Protein AF-0000000070930545 (afdb_homodimer)

Sequence (282 aa):
SDVQEVLSAAYLLSLVRQVARGMEFLASKRIVHRDLAARNILLLSKQQVKIADLGLSRDAYEEGLYRKTTGGRLPVRWMAVESLSHFTYTPMSDVWSFGVLMWEVMTLGAVPYPGVNNHEVLQYLLEGNRLNRPSDCAQDVSDVQEVLSAAYLLSLVRQVARGMEFLASKRIVHRDLAARNILLLSKQQVKIADLGLSRDAYEEGLYRKTTGGRLPVRWMAVESLSHFTYTPMSDVWSFGVLMWEVMTLGAVPYPGVNNHEVLQYLLEGNRLNRPSDCAQDV

Structure (mmCIF, N/CA/C/O backbone):
data_AF-0000000070930545-model_v1
#
loop_
_entity.id
_entity.type
_entity.pdbx_description
1 polymer 'Tyrosine kinase receptor, putative'
#
loop_
_atom_site.group_PDB
_atom_site.id
_atom_site.type_symbol
_atom_site.label_atom_id
_atom_site.label_alt_id
_atom_site.label_comp_id
_atom_site.label_asym_id
_atom_site.label_entity_id
_atom_site.label_seq_id
_atom_site.pdbx_PDB_ins_code
_atom_site.Cartn_x
_atom_site.Cartn_y
_atom_site.Cartn_z
_atom_site.occupancy
_atom_site.B_iso_or_equiv
_atom_site.auth_seq_id
_atom_site.auth_comp_id
_atom_site.auth_asym_id
_atom_site.auth_atom_id
_atom_site.pdbx_PDB_model_num
ATOM 1 N N . SER A 1 1 ? -30.469 -13.172 -4.227 1 27.48 1 SER A N 1
ATOM 2 C CA . SER A 1 1 ? -29.172 -13.719 -4.637 1 27.48 1 SER A CA 1
ATOM 3 C C . SER A 1 1 ? -28.031 -12.781 -4.246 1 27.48 1 SER A C 1
ATOM 5 O O . SER A 1 1 ? -27.938 -11.664 -4.758 1 27.48 1 SER A O 1
ATOM 7 N N . ASP A 1 2 ? -27.5 -12.594 -3.07 1 32.31 2 ASP A N 1
ATOM 8 C CA . ASP A 1 2 ? -26.547 -11.742 -2.367 1 32.31 2 ASP A CA 1
ATOM 9 C C . ASP A 1 2 ? -25.172 -11.797 -3.021 1 32.31 2 ASP A C 1
ATOM 11 O O . ASP A 1 2 ? -24.406 -12.742 -2.785 1 32.31 2 ASP A O 1
ATOM 15 N N . VAL A 1 3 ? -24.953 -11.672 -4.375 1 35.97 3 VAL A N 1
ATOM 16 C CA . VAL A 1 3 ? -23.766 -11.766 -5.203 1 35.97 3 VAL A CA 1
ATOM 17 C C . VAL A 1 3 ? -22.656 -10.883 -4.625 1 35.97 3 VAL A C 1
ATOM 19 O O . VAL A 1 3 ? -22.719 -9.656 -4.73 1 35.97 3 VAL A O 1
ATOM 22 N N . GLN A 1 4 ? -22.344 -10.984 -3.404 1 42.22 4 GLN A N 1
ATOM 23 C CA . GLN A 1 4 ? -21.125 -10.336 -2.961 1 42.22 4 GLN A CA 1
ATOM 24 C C . GLN A 1 4 ? -20.062 -10.367 -4.055 1 42.22 4 GLN A C 1
ATOM 26 O O . GLN A 1 4 ? -19.516 -11.43 -4.375 1 42.22 4 GLN A O 1
ATOM 31 N N . GLU A 1 5 ? -20.25 -9.633 -5.109 1 46.25 5 GLU A N 1
ATOM 32 C CA . GLU A 1 5 ? -19.297 -9.523 -6.211 1 46.25 5 GLU A CA 1
ATOM 33 C C . GLU A 1 5 ? -17.859 -9.453 -5.695 1 46.25 5 GLU A C 1
ATOM 35 O O . GLU A 1 5 ? -17.547 -8.617 -4.84 1 46.25 5 GLU A O 1
ATOM 40 N N . VAL A 1 6 ? -17.25 -10.617 -5.535 1 56.09 6 VAL A N 1
ATOM 41 C CA . VAL A 1 6 ? -15.812 -10.68 -5.246 1 56.09 6 VAL A CA 1
ATOM 42 C C . VAL A 1 6 ? -15.07 -9.648 -6.086 1 56.09 6 VAL A C 1
ATOM 44 O O . VAL A 1 6 ? -15.156 -9.656 -7.316 1 56.09 6 VAL A O 1
ATOM 47 N N . LEU A 1 7 ? -14.789 -8.5 -5.438 1 73.19 7 LEU A N 1
ATOM 48 C CA . LEU A 1 7 ? -14.008 -7.488 -6.133 1 73.19 7 LEU A CA 1
ATOM 49 C C . LEU A 1 7 ? -12.742 -8.094 -6.738 1 73.19 7 LEU A C 1
ATOM 51 O O . LEU A 1 7 ? -12.016 -8.82 -6.059 1 73.19 7 LEU A O 1
ATOM 55 N N . SER A 1 8 ? -12.68 -7.965 -8.055 1 87.38 8 SER A N 1
ATOM 56 C CA . SER A 1 8 ? -11.5 -8.492 -8.719 1 87.38 8 SER A CA 1
ATOM 57 C C . SER A 1 8 ? -10.242 -7.75 -8.281 1 87.38 8 SER A C 1
ATOM 59 O O . SER A 1 8 ? -10.312 -6.605 -7.824 1 87.38 8 SER A O 1
ATOM 61 N N . ALA A 1 9 ? -9.164 -8.469 -8.234 1 88.81 9 ALA A N 1
ATOM 62 C CA . ALA A 1 9 ? -7.867 -7.852 -7.969 1 88.81 9 ALA A CA 1
ATOM 63 C C . ALA A 1 9 ? -7.633 -6.648 -8.875 1 88.81 9 ALA A C 1
ATOM 65 O O . ALA A 1 9 ? -7.129 -5.617 -8.43 1 88.81 9 ALA A O 1
ATOM 66 N N . ALA A 1 10 ? -8.086 -6.773 -10.102 1 91.88 10 ALA A N 1
ATOM 67 C CA . ALA A 1 10 ? -7.93 -5.676 -11.055 1 91.88 10 ALA A CA 1
ATOM 68 C C . ALA A 1 10 ? -8.711 -4.445 -10.602 1 91.88 10 ALA A C 1
ATOM 70 O O . ALA A 1 10 ? -8.234 -3.318 -10.719 1 91.88 10 ALA A O 1
ATOM 71 N N . TYR A 1 11 ? -9.797 -4.707 -10.094 1 91.81 11 TYR A N 1
ATOM 72 C CA . TYR A 1 11 ? -10.641 -3.625 -9.602 1 91.81 11 TYR A CA 1
ATOM 73 C C . TYR A 1 11 ? -10 -2.93 -8.414 1 91.81 11 TYR A C 1
ATOM 75 O O . TYR A 1 11 ? -9.883 -1.703 -8.391 1 91.81 11 TYR A O 1
ATOM 83 N N . LEU A 1 12 ? -9.547 -3.66 -7.457 1 91.06 12 LEU A N 1
ATOM 84 C CA . LEU A 1 12 ? -8.922 -3.102 -6.262 1 91.06 12 LEU A CA 1
ATOM 85 C C . LEU A 1 12 ? -7.684 -2.291 -6.629 1 91.06 12 LEU A C 1
ATOM 87 O O . LEU A 1 12 ? -7.473 -1.196 -6.102 1 91.06 12 LEU A O 1
ATOM 91 N N . LEU A 1 13 ? -6.938 -2.793 -7.543 1 93.56 13 LEU A N 1
ATOM 92 C CA . LEU A 1 13 ? -5.719 -2.121 -7.984 1 93.56 13 LEU A CA 1
ATOM 93 C C . LEU A 1 13 ? -6.047 -0.819 -8.711 1 93.56 13 LEU A C 1
ATOM 95 O O . LEU A 1 13 ? -5.312 0.163 -8.594 1 93.56 13 LEU A O 1
ATOM 99 N N . SER A 1 14 ? -7.121 -0.833 -9.398 1 94.75 14 SER A N 1
ATOM 100 C CA . SER A 1 14 ? -7.555 0.377 -10.094 1 94.75 14 SER A CA 1
ATOM 101 C C . SER A 1 14 ? -7.918 1.479 -9.102 1 94.75 14 SER A C 1
ATOM 103 O O . SER A 1 14 ? -7.598 2.648 -9.32 1 94.75 14 SER A O 1
ATOM 105 N N . LEU A 1 15 ? -8.547 1.117 -8.047 1 93.31 15 LEU A N 1
ATOM 106 C CA . LEU A 1 15 ? -8.906 2.078 -7.016 1 93.31 15 LEU A CA 1
ATOM 107 C C . LEU A 1 15 ? -7.664 2.674 -6.359 1 93.31 15 LEU A C 1
ATOM 109 O O . LEU A 1 15 ? -7.547 3.895 -6.234 1 93.31 15 LEU A O 1
ATOM 113 N N . VAL A 1 16 ? -6.789 1.842 -6.02 1 94.06 16 VAL A N 1
ATOM 114 C CA . VAL A 1 16 ? -5.566 2.266 -5.344 1 94.06 16 VAL A CA 1
ATOM 115 C C . VAL A 1 16 ? -4.762 3.184 -6.262 1 94.06 16 VAL A C 1
ATOM 117 O O . VAL A 1 16 ? -4.199 4.184 -5.809 1 94.06 16 VAL A O 1
ATOM 120 N N . ARG A 1 17 ? -4.719 2.865 -7.5 1 95.56 17 ARG A N 1
ATOM 121 C CA . ARG A 1 17 ? -4.023 3.676 -8.492 1 95.56 17 ARG A CA 1
ATOM 122 C C . ARG A 1 17 ? -4.605 5.086 -8.555 1 95.56 17 ARG A C 1
ATOM 124 O O . ARG A 1 17 ? -3.859 6.066 -8.633 1 95.56 17 ARG A O 1
ATOM 131 N N . GLN A 1 18 ? -5.824 5.141 -8.539 1 96.75 18 GLN A N 1
ATOM 132 C CA . GLN A 1 18 ? -6.488 6.441 -8.617 1 96.75 18 GLN A CA 1
ATOM 133 C C . GLN A 1 18 ? -6.219 7.27 -7.363 1 96.75 18 GLN A C 1
ATOM 135 O O . GLN A 1 18 ? -5.965 8.477 -7.453 1 96.75 18 GLN A O 1
ATOM 140 N N . VAL A 1 19 ? -6.227 6.66 -6.25 1 96.62 19 VAL A N 1
ATOM 141 C CA . VAL A 1 19 ? -5.926 7.367 -5.012 1 96.62 19 VAL A CA 1
ATOM 142 C C . VAL A 1 19 ? -4.484 7.867 -5.039 1 96.62 19 VAL A C 1
ATOM 144 O O . VAL A 1 19 ? -4.211 9.016 -4.672 1 96.62 19 VAL A O 1
ATOM 147 N N . ALA A 1 20 ? -3.604 7.004 -5.488 1 96.25 20 ALA A N 1
ATOM 148 C CA . ALA A 1 20 ? -2.201 7.395 -5.598 1 96.25 20 ALA A CA 1
ATOM 149 C C . ALA A 1 20 ? -2.041 8.617 -6.488 1 96.25 20 ALA A C 1
ATOM 151 O O . ALA A 1 20 ? -1.263 9.523 -6.18 1 96.25 20 ALA A O 1
ATOM 152 N N . ARG A 1 21 ? -2.76 8.633 -7.504 1 96.56 21 ARG A N 1
ATOM 153 C CA . ARG A 1 21 ? -2.715 9.773 -8.422 1 96.56 21 ARG A CA 1
ATOM 154 C C . ARG A 1 21 ? -3.184 11.047 -7.727 1 96.56 21 ARG A C 1
ATOM 156 O O . ARG A 1 21 ? -2.564 12.102 -7.875 1 96.56 21 ARG A O 1
ATOM 163 N N . GLY A 1 22 ? -4.258 10.969 -7.039 1 96.12 22 GLY A N 1
ATOM 164 C CA . GLY A 1 22 ? -4.75 12.109 -6.289 1 96.12 22 GLY A CA 1
ATOM 165 C C . GLY A 1 22 ? -3.752 12.625 -5.27 1 96.12 22 GLY A C 1
ATOM 166 O O . GLY A 1 22 ? -3.529 13.836 -5.168 1 96.12 22 GLY A O 1
ATOM 167 N N . MET A 1 23 ? -3.15 11.742 -4.586 1 95.88 23 MET A N 1
ATOM 168 C CA . MET A 1 23 ? -2.164 12.109 -3.57 1 95.88 23 MET A CA 1
ATOM 169 C C . MET A 1 23 ? -0.931 12.734 -4.215 1 95.88 23 MET A C 1
ATOM 171 O O . MET A 1 23 ? -0.345 13.672 -3.666 1 95.88 23 MET A O 1
ATOM 175 N N . GLU A 1 24 ? -0.516 12.156 -5.289 1 94.5 24 GLU A N 1
ATOM 176 C CA . GLU A 1 24 ? 0.604 12.727 -6.031 1 94.5 24 GLU A CA 1
ATOM 177 C C . GLU A 1 24 ? 0.339 14.188 -6.398 1 94.5 24 GLU A C 1
ATOM 179 O O . GLU A 1 24 ? 1.216 15.039 -6.242 1 94.5 24 GLU A O 1
ATOM 184 N N . PHE A 1 25 ? -0.881 14.422 -6.832 1 94.75 25 PHE A N 1
ATOM 185 C CA . PHE A 1 25 ? -1.292 15.781 -7.18 1 94.75 25 PHE A CA 1
ATOM 186 C C . PHE A 1 25 ? -1.209 16.703 -5.965 1 94.75 25 PHE A C 1
ATOM 188 O O . PHE A 1 25 ? -0.612 17.766 -6.035 1 94.75 25 PHE A O 1
ATOM 195 N N . LEU A 1 26 ? -1.743 16.312 -4.844 1 93.94 26 LEU A N 1
ATOM 196 C CA . LEU A 1 26 ? -1.707 17.109 -3.627 1 93.94 26 LEU A CA 1
ATOM 197 C C . LEU A 1 26 ? -0.269 17.406 -3.211 1 93.94 26 LEU A C 1
ATOM 199 O O . LEU A 1 26 ? 0.074 18.547 -2.902 1 93.94 26 LEU A O 1
ATOM 203 N N . ALA A 1 27 ? 0.49 16.344 -3.254 1 91.12 27 ALA A N 1
ATOM 204 C CA . ALA A 1 27 ? 1.89 16.484 -2.863 1 91.12 27 ALA A CA 1
ATOM 205 C C . ALA A 1 27 ? 2.617 17.469 -3.779 1 91.12 27 ALA A C 1
ATOM 207 O O . ALA A 1 27 ? 3.453 18.25 -3.322 1 91.12 27 ALA A O 1
ATOM 208 N N . SER A 1 28 ? 2.336 17.438 -5.023 1 91.75 28 SER A N 1
ATOM 209 C CA . SER A 1 28 ? 2.975 18.312 -5.992 1 91.75 28 SER A CA 1
ATOM 210 C C . SER A 1 28 ? 2.604 19.766 -5.742 1 91.75 28 SER A C 1
ATOM 212 O O . SER A 1 28 ? 3.338 20.688 -6.133 1 91.75 28 SER A O 1
ATOM 214 N N . LYS A 1 29 ? 1.445 19.922 -5.078 1 91.38 29 LYS A N 1
ATOM 215 C CA . LYS A 1 29 ? 0.987 21.266 -4.719 1 91.38 29 LYS A CA 1
ATOM 216 C C . LYS A 1 29 ? 1.374 21.609 -3.283 1 91.38 29 LYS A C 1
ATOM 218 O O . LYS A 1 29 ? 0.966 22.656 -2.76 1 91.38 29 LYS A O 1
ATOM 223 N N . ARG A 1 30 ? 2.051 20.688 -2.613 1 87.62 30 ARG A N 1
ATOM 224 C CA . ARG A 1 30 ? 2.512 20.859 -1.24 1 87.62 30 ARG A CA 1
ATOM 225 C C . ARG A 1 30 ? 1.336 20.922 -0.27 1 87.62 30 ARG A C 1
ATOM 227 O O . ARG A 1 30 ? 1.343 21.719 0.677 1 87.62 30 ARG A O 1
ATOM 234 N N . ILE A 1 31 ? 0.324 20.266 -0.628 1 91.69 31 ILE A N 1
ATOM 235 C CA . ILE A 1 31 ? -0.838 20.109 0.241 1 91.69 31 ILE A CA 1
ATOM 236 C C . ILE A 1 31 ? -0.755 18.797 0.995 1 91.69 31 ILE A C 1
ATOM 238 O O . ILE A 1 31 ? -0.52 17.734 0.393 1 91.69 31 ILE A O 1
ATOM 242 N N . VAL A 1 32 ? -0.897 18.875 2.262 1 93.19 32 VAL A N 1
ATOM 243 C CA . VAL A 1 32 ? -0.953 17.688 3.113 1 93.19 32 VAL A CA 1
ATOM 244 C C . VAL A 1 32 ? -2.402 17.391 3.494 1 93.19 32 VAL A C 1
ATOM 246 O O . VAL A 1 32 ? -3.1 18.266 4.023 1 93.19 32 VAL A O 1
ATOM 249 N N . HIS A 1 33 ? -2.926 16.203 3.232 1 94 33 HIS A N 1
ATOM 250 C CA . HIS A 1 33 ? -4.316 15.82 3.465 1 94 33 HIS A CA 1
ATOM 251 C C . HIS A 1 33 ? -4.602 15.656 4.953 1 94 33 HIS A C 1
ATOM 253 O O . HIS A 1 33 ? -5.594 16.172 5.461 1 94 33 HIS A O 1
ATOM 259 N N . ARG A 1 34 ? -3.809 14.883 5.695 1 92.94 34 ARG A N 1
ATOM 260 C CA . ARG A 1 34 ? -3.752 14.711 7.141 1 92.94 34 ARG A CA 1
ATOM 261 C C . ARG A 1 34 ? -4.855 13.781 7.629 1 92.94 34 ARG A C 1
ATOM 263 O O . ARG A 1 34 ? -4.902 13.43 8.812 1 92.94 34 ARG A O 1
ATOM 270 N N . ASP A 1 35 ? -5.715 13.344 6.719 1 94.06 35 ASP A N 1
ATOM 271 C CA . ASP A 1 35 ? -6.785 12.445 7.133 1 94.06 35 ASP A CA 1
ATOM 272 C C . ASP A 1 35 ? -7.117 11.438 6.031 1 94.06 35 ASP A C 1
ATOM 274 O O . ASP A 1 35 ? -8.289 11.18 5.754 1 94.06 35 ASP A O 1
ATOM 278 N N . LEU A 1 36 ? -6.172 10.977 5.297 1 94.62 36 LEU A N 1
ATOM 279 C CA . LEU A 1 36 ? -6.367 9.969 4.254 1 94.62 36 LEU A CA 1
ATOM 280 C C . LEU A 1 36 ? -6.73 8.625 4.863 1 94.62 3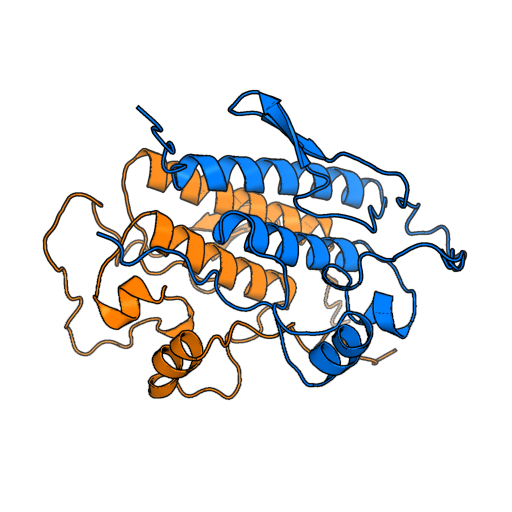6 LEU A C 1
ATOM 282 O O . LEU A 1 36 ? -6.016 8.109 5.727 1 94.62 36 LEU A O 1
ATOM 286 N N . ALA A 1 37 ? -7.863 8.094 4.496 1 94.69 37 ALA A N 1
ATOM 287 C CA . ALA A 1 37 ? -8.43 6.824 4.941 1 94.69 37 ALA A CA 1
ATOM 288 C C . ALA A 1 37 ? -9.5 6.332 3.973 1 94.69 37 ALA A C 1
ATOM 290 O O . ALA A 1 37 ? -10.062 7.113 3.205 1 94.69 37 ALA A O 1
ATOM 291 N N . ALA A 1 38 ? -9.758 4.984 4.004 1 93.75 38 ALA A N 1
ATOM 292 C CA . ALA A 1 38 ? -10.781 4.426 3.125 1 93.75 38 ALA A CA 1
ATOM 293 C C . ALA A 1 38 ? -12.109 5.152 3.299 1 93.75 38 ALA A C 1
ATOM 295 O O . ALA A 1 38 ? -12.844 5.359 2.33 1 93.75 38 ALA A O 1
ATOM 296 N N . ARG A 1 39 ? -12.359 5.562 4.543 1 93.81 39 ARG A N 1
ATOM 297 C CA . ARG A 1 39 ? -13.625 6.238 4.844 1 93.81 39 ARG A CA 1
ATOM 298 C C . ARG A 1 39 ? -13.727 7.562 4.094 1 93.81 39 ARG A C 1
ATOM 300 O O . ARG A 1 39 ? -14.82 8.109 3.947 1 93.81 39 ARG A O 1
ATOM 307 N N . ASN A 1 40 ? -12.609 8.148 3.633 1 94.75 40 ASN A N 1
ATOM 308 C CA . ASN A 1 40 ? -12.578 9.43 2.938 1 94.75 40 ASN A CA 1
ATOM 309 C C . ASN A 1 40 ? -12.375 9.25 1.437 1 94.75 40 ASN A C 1
ATOM 311 O O . ASN A 1 40 ? -11.938 10.18 0.75 1 94.75 40 ASN A O 1
ATOM 315 N N . ILE A 1 41 ? -12.562 8.055 0.877 1 95.31 41 ILE A N 1
ATOM 316 C CA . ILE A 1 41 ? -12.562 7.762 -0.552 1 95.31 41 ILE A CA 1
ATOM 317 C C . ILE A 1 41 ? -13.992 7.551 -1.036 1 95.31 41 ILE A C 1
ATOM 319 O O . ILE A 1 41 ? -14.664 6.594 -0.627 1 95.31 41 ILE A O 1
ATOM 323 N N . LEU A 1 42 ? -14.531 8.445 -1.858 1 93.69 42 LEU A N 1
ATOM 324 C CA . LEU A 1 42 ? -15.891 8.383 -2.377 1 93.69 42 LEU A CA 1
ATOM 325 C C . LEU A 1 42 ? -15.93 7.633 -3.707 1 93.69 42 LEU A C 1
ATOM 327 O O . LEU A 1 42 ? -15.102 7.879 -4.586 1 93.69 42 LEU A O 1
ATOM 331 N N . LEU A 1 43 ? -16.781 6.703 -3.854 1 90.56 43 LEU A N 1
ATOM 332 C CA . LEU A 1 43 ? -17.047 6.059 -5.133 1 90.56 43 LEU A CA 1
ATOM 333 C C . LEU A 1 43 ? -17.984 6.902 -5.988 1 90.56 43 LEU A C 1
ATOM 335 O O . LEU A 1 43 ? -19.172 7.055 -5.656 1 90.56 43 LEU A O 1
ATOM 339 N N . LEU A 1 44 ? -17.484 7.555 -7.031 1 93.06 44 LEU A N 1
ATOM 340 C CA . LEU A 1 44 ? -18.312 8.328 -7.953 1 93.06 44 LEU A CA 1
ATOM 341 C C . LEU A 1 44 ? -19.094 7.41 -8.891 1 93.06 44 LEU A C 1
ATOM 343 O O . LEU A 1 44 ? -20.188 7.754 -9.336 1 93.06 44 LEU A O 1
ATOM 347 N N . SER A 1 45 ? -18.5 6.293 -9.273 1 90.62 45 SER A N 1
ATOM 348 C CA . SER A 1 45 ? -19.062 5.184 -10.039 1 90.62 45 SER A CA 1
ATOM 349 C C . SER A 1 45 ? -18.422 3.859 -9.641 1 90.62 45 SER A C 1
ATOM 351 O O . SER A 1 45 ? -17.672 3.799 -8.672 1 90.62 45 SER A O 1
ATOM 353 N N . LYS A 1 46 ? -18.75 2.85 -10.391 1 85.69 46 LYS A N 1
ATOM 354 C CA . LYS A 1 46 ? -18.172 1.544 -10.094 1 85.69 46 LYS A CA 1
ATOM 355 C C . LYS A 1 46 ? -16.656 1.548 -10.336 1 85.69 46 LYS A C 1
ATOM 357 O O . LYS A 1 46 ? -15.938 0.746 -9.742 1 85.69 46 LYS A O 1
ATOM 362 N N . GLN A 1 47 ? -16.219 2.516 -11.102 1 89.19 47 GLN A N 1
ATOM 363 C CA . GLN A 1 47 ? -14.82 2.428 -11.516 1 89.19 47 GLN A CA 1
ATOM 364 C C . GLN A 1 47 ? -14.062 3.707 -11.164 1 89.19 47 GLN A C 1
ATOM 366 O O . GLN A 1 47 ? -12.883 3.846 -11.5 1 89.19 47 GLN A O 1
ATOM 371 N N . GLN A 1 48 ? -14.766 4.586 -10.484 1 94.12 48 GLN A N 1
ATOM 372 C CA . GLN A 1 48 ? -14.133 5.879 -10.234 1 94.12 48 GLN A CA 1
ATOM 373 C C . GLN A 1 48 ? -14.234 6.273 -8.766 1 94.12 48 GLN A C 1
ATOM 375 O O . GLN A 1 48 ? -15.305 6.172 -8.164 1 94.12 48 GLN A O 1
ATOM 380 N N . VAL A 1 49 ? -13.047 6.715 -8.289 1 95.5 49 VAL A N 1
ATOM 381 C CA . VAL A 1 49 ? -13.031 7.188 -6.91 1 95.5 49 VAL A CA 1
ATOM 382 C C . VAL A 1 49 ? -12.43 8.586 -6.844 1 95.5 49 VAL A C 1
ATOM 384 O O . VAL A 1 49 ? -11.711 9 -7.754 1 95.5 49 VAL A O 1
ATOM 387 N N . LYS A 1 50 ? -12.789 9.312 -5.801 1 95.12 50 LYS A N 1
ATOM 388 C CA . LYS A 1 50 ? -12.195 10.609 -5.488 1 95.12 50 LYS A CA 1
ATOM 389 C C . LYS A 1 50 ? -11.867 10.719 -4.004 1 95.12 50 LYS A C 1
ATOM 391 O O . LYS A 1 50 ? -12.586 10.172 -3.162 1 95.12 50 LYS A O 1
ATOM 396 N N . ILE A 1 51 ? -10.734 11.344 -3.752 1 95.25 51 ILE A N 1
ATOM 397 C CA . ILE A 1 51 ? -10.398 11.664 -2.369 1 95.25 51 ILE A CA 1
ATOM 398 C C . ILE A 1 51 ? -11.352 12.742 -1.843 1 95.25 51 ILE A C 1
ATOM 400 O O . ILE A 1 51 ? -11.508 13.797 -2.463 1 95.25 51 ILE A O 1
ATOM 404 N N . ALA A 1 52 ? -11.969 12.344 -0.764 1 91.38 52 ALA A N 1
ATOM 405 C CA . ALA A 1 52 ? -12.938 13.25 -0.151 1 91.38 52 ALA A CA 1
ATOM 406 C C . ALA A 1 52 ? -12.398 13.828 1.15 1 91.38 52 ALA A C 1
ATOM 408 O O . ALA A 1 52 ? -11.336 13.414 1.63 1 91.38 52 ALA A O 1
ATOM 409 N N . ASP A 1 53 ? -13.125 14.781 1.731 1 83.31 53 ASP A N 1
ATOM 410 C CA . ASP A 1 53 ? -12.883 15.414 3.023 1 83.31 53 ASP A CA 1
ATOM 411 C C . ASP A 1 53 ? -11.469 15.977 3.104 1 83.31 53 ASP A C 1
ATOM 413 O O . ASP A 1 53 ? -10.578 15.344 3.672 1 83.31 53 ASP A O 1
ATOM 417 N N . LEU A 1 54 ? -11.219 17.109 2.656 1 83.94 54 LEU A N 1
ATOM 418 C CA . LEU A 1 54 ? -9.953 17.828 2.768 1 83.94 54 LEU A CA 1
ATOM 419 C C . LEU A 1 54 ? -9.969 18.797 3.951 1 83.94 54 LEU A C 1
ATOM 421 O O . LEU A 1 54 ? -9.242 19.781 3.957 1 83.94 54 LEU A O 1
ATOM 425 N N . GLY A 1 55 ? -10.836 18.438 4.895 1 78 55 GLY A N 1
ATOM 426 C CA . GLY A 1 55 ? -11.094 19.328 6.012 1 78 55 GLY A CA 1
ATOM 427 C C . GLY A 1 55 ? -9.867 19.562 6.875 1 78 55 GLY A C 1
ATOM 428 O O . GLY A 1 55 ? -9.727 20.641 7.473 1 78 55 GLY A O 1
ATOM 429 N N . LEU A 1 56 ? -9 18.625 6.922 1 79.38 56 LEU A N 1
ATOM 430 C CA . LEU A 1 56 ? -7.809 18.766 7.754 1 79.38 56 LEU A CA 1
ATOM 431 C C . LEU A 1 56 ? -6.598 19.156 6.906 1 79.38 56 LEU A C 1
ATOM 433 O O . LEU A 1 56 ? -5.508 19.375 7.438 1 79.38 56 LEU A O 1
ATOM 437 N N . SER A 1 57 ? -6.789 19.297 5.629 1 85.88 57 SER A N 1
ATOM 438 C CA . SER A 1 57 ? -5.66 19.531 4.734 1 85.88 57 SER A CA 1
ATOM 439 C C . SER A 1 57 ? -5.012 20.875 5.016 1 85.88 57 SER A C 1
ATOM 441 O O . SER A 1 57 ? -5.66 21.797 5.531 1 85.88 57 SER A O 1
ATOM 443 N N . ARG A 1 58 ? -3.715 20.938 4.766 1 81 58 ARG A N 1
ATOM 444 C CA . ARG A 1 58 ? -2.953 22.172 4.973 1 81 58 ARG A CA 1
ATOM 445 C C . ARG A 1 58 ? -1.792 22.266 3.99 1 81 58 ARG A C 1
ATOM 447 O O . ARG A 1 58 ? -1.34 21.25 3.453 1 81 58 ARG A O 1
ATOM 454 N N . ASP A 1 59 ? -1.462 23.625 3.922 1 77.12 59 ASP A N 1
ATOM 455 C CA . ASP A 1 59 ? -0.226 23.844 3.176 1 77.12 59 ASP A CA 1
ATOM 456 C C . ASP A 1 59 ? 0.987 23.375 3.969 1 77.12 59 ASP A C 1
ATOM 458 O O . ASP A 1 59 ? 1.127 23.688 5.152 1 77.12 59 ASP A O 1
ATOM 462 N N . ALA A 1 60 ? 1.754 22.578 3.371 1 69.38 60 ALA A N 1
ATOM 463 C CA . ALA A 1 60 ? 2.9 21.953 4.023 1 69.38 60 ALA A CA 1
ATOM 464 C C . ALA A 1 60 ? 3.838 23 4.617 1 69.38 60 ALA A C 1
ATOM 466 O O . ALA A 1 60 ? 4.559 22.734 5.578 1 69.38 60 ALA A O 1
ATOM 467 N N . TYR A 1 61 ? 3.873 24.156 4.027 1 58.81 61 TYR A N 1
ATOM 468 C CA . TYR A 1 61 ? 4.77 25.203 4.488 1 58.81 61 TYR A CA 1
ATOM 469 C C . TYR A 1 61 ? 4.133 26.016 5.621 1 58.81 61 TYR A C 1
ATOM 471 O O . TYR A 1 61 ? 4.805 26.812 6.273 1 58.81 61 TYR A O 1
ATOM 479 N N . GLU A 1 62 ? 2.877 25.891 5.602 1 60.62 62 GLU A N 1
ATOM 480 C CA . GLU A 1 62 ? 2.268 26.688 6.66 1 60.62 62 GLU A CA 1
ATOM 481 C C . GLU A 1 62 ? 2.637 26.156 8.039 1 60.62 62 GLU A C 1
ATOM 483 O O . GLU A 1 62 ? 2.434 24.969 8.328 1 60.62 62 GLU A O 1
ATOM 488 N N . GLU A 1 63 ? 3.893 26.344 8.367 1 52.5 63 GLU A N 1
ATOM 489 C CA . GLU A 1 63 ? 4.574 25.984 9.609 1 52.5 63 GLU A CA 1
ATOM 490 C C . GLU A 1 63 ? 3.598 25.906 10.781 1 52.5 63 GLU A C 1
ATOM 492 O O . GLU A 1 63 ? 3.967 25.5 11.875 1 52.5 63 GLU A O 1
ATOM 497 N N . GLY A 1 64 ? 2.447 26.703 10.727 1 47.25 64 GLY A N 1
ATOM 498 C CA . GLY A 1 64 ? 1.838 26.75 12.047 1 47.25 64 GLY A CA 1
ATOM 499 C C . GLY A 1 64 ? 1.298 25.406 12.508 1 47.25 64 GLY A C 1
ATOM 500 O O . GLY A 1 64 ? 1.027 24.531 11.688 1 47.25 64 GLY A O 1
ATOM 501 N N . LEU A 1 65 ? 1.929 24.984 13.617 1 45.28 65 LEU A N 1
ATOM 502 C CA . LEU A 1 65 ? 1.475 23.844 14.391 1 45.28 65 LEU A CA 1
ATOM 503 C C . LEU A 1 65 ? -0.048 23.75 14.391 1 45.28 65 LEU A C 1
ATOM 505 O O . LEU A 1 65 ? -0.719 24.531 15.07 1 45.28 65 LEU A O 1
ATOM 509 N N . TYR A 1 66 ? -0.535 23.844 13.195 1 47.78 66 TYR A N 1
ATOM 510 C CA . TYR A 1 66 ? -1.957 23.594 13.398 1 47.78 66 TYR A CA 1
ATOM 511 C C . TYR A 1 66 ? 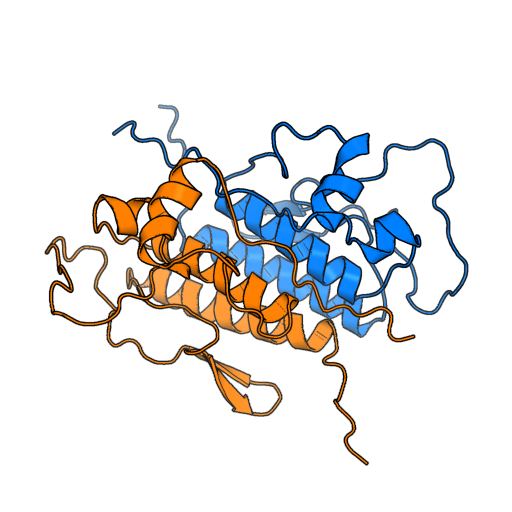-2.176 22.312 14.188 1 47.78 66 TYR A C 1
ATOM 513 O O . TYR A 1 66 ? -1.781 21.234 13.75 1 47.78 66 TYR A O 1
ATOM 521 N N . ARG A 1 67 ? -2.008 22.531 15.461 1 48.38 67 ARG A N 1
ATOM 522 C CA . ARG A 1 67 ? -2.502 21.516 16.391 1 48.38 67 ARG A CA 1
ATOM 523 C C . ARG A 1 67 ? -4.012 21.344 16.266 1 48.38 67 ARG A C 1
ATOM 525 O O . ARG A 1 67 ? -4.773 22.281 16.484 1 48.38 67 ARG A O 1
ATOM 532 N N . LYS A 1 68 ? -4.402 20.734 15.211 1 49.22 68 LYS A N 1
ATOM 533 C CA . LYS A 1 68 ? -5.789 20.375 15.5 1 49.22 68 LYS A CA 1
ATOM 534 C C . LYS A 1 68 ? -5.965 20.016 16.969 1 49.22 68 LYS A C 1
ATOM 536 O O . LYS A 1 68 ? -5.504 18.953 17.406 1 49.22 68 LYS A O 1
ATOM 541 N N . THR A 1 69 ? -5.496 20.875 17.75 1 41 69 THR A N 1
ATOM 542 C CA . THR A 1 69 ? -5.723 20.734 19.188 1 41 69 THR A CA 1
ATOM 543 C C . THR A 1 69 ? -7.188 20.422 19.469 1 41 69 THR A C 1
ATOM 545 O O . THR A 1 69 ? -7.578 20.25 20.625 1 41 69 THR A O 1
ATOM 548 N N . THR A 1 70 ? -8.133 21.047 18.609 1 40.28 70 THR A N 1
ATOM 549 C CA . THR A 1 70 ? -9.367 20.938 19.375 1 40.28 70 THR A CA 1
ATOM 550 C C . THR A 1 70 ? -9.703 19.469 19.641 1 40.28 70 THR A C 1
ATOM 552 O O . THR A 1 70 ? -9.203 18.578 18.953 1 40.28 70 THR A O 1
ATOM 555 N N . GLY A 1 71 ? -10.672 19.281 20.594 1 48 71 GLY A N 1
ATOM 556 C CA . GLY A 1 71 ? -11.336 18.172 21.266 1 48 71 GLY A CA 1
ATOM 557 C C . GLY A 1 71 ? -11.68 17.031 20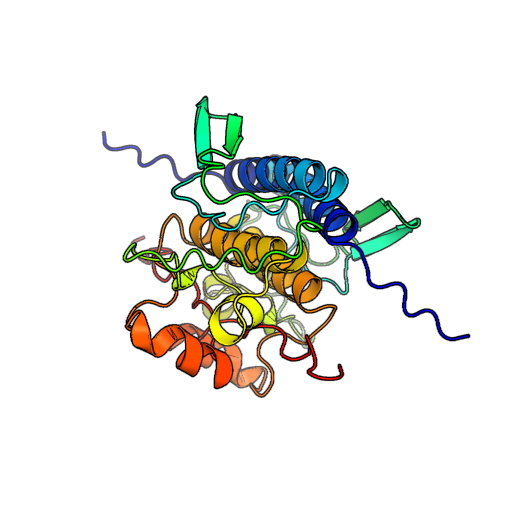.328 1 48 71 GLY A C 1
ATOM 558 O O . GLY A 1 71 ? -12.391 16.109 20.703 1 48 71 GLY A O 1
ATOM 559 N N . GLY A 1 72 ? -11.406 17.219 18.938 1 55.72 72 GLY A N 1
ATOM 560 C CA . GLY A 1 72 ? -12.062 16.188 18.141 1 55.72 72 GLY A CA 1
ATOM 561 C C . GLY A 1 72 ? -11.211 14.945 17.953 1 55.72 72 GLY A C 1
ATOM 562 O O . GLY A 1 72 ? -10.031 14.938 18.312 1 55.72 72 GLY A O 1
ATOM 563 N N . ARG A 1 73 ? -11.805 13.773 17.672 1 69.5 73 ARG A N 1
ATOM 564 C CA . ARG A 1 73 ? -11.242 12.43 17.531 1 69.5 73 ARG A CA 1
ATOM 565 C C . ARG A 1 73 ? -10.305 12.359 16.328 1 69.5 73 ARG A C 1
ATOM 567 O O . ARG A 1 73 ? -10.695 12.688 15.203 1 69.5 73 ARG A O 1
ATOM 574 N N . LEU A 1 74 ? -8.922 12.57 16.484 1 82.88 74 LEU A N 1
ATOM 575 C CA . LEU A 1 74 ? -7.895 12.383 15.469 1 82.88 74 LEU A CA 1
ATOM 576 C C . LEU A 1 74 ? -7.93 10.961 14.914 1 82.88 74 LEU A C 1
ATOM 578 O O . LEU A 1 74 ? -8.281 10.023 15.633 1 82.88 74 LEU A O 1
ATOM 582 N N . PRO A 1 75 ? -7.715 10.867 13.602 1 90.62 75 PRO A N 1
ATOM 583 C CA . PRO A 1 75 ? -7.637 9.516 13.047 1 90.62 75 PRO A CA 1
ATOM 584 C C . PRO A 1 75 ? -6.336 8.805 13.406 1 90.62 75 PRO A C 1
ATOM 586 O O . PRO A 1 75 ? -5.547 8.461 12.523 1 90.62 75 PRO A O 1
ATOM 589 N N . VAL A 1 76 ? -6.184 8.508 14.633 1 91.25 76 VAL A N 1
ATOM 590 C CA . VAL A 1 76 ? -4.93 8.07 15.25 1 91.25 76 VAL A CA 1
ATOM 591 C C . VAL A 1 76 ? -4.406 6.832 14.531 1 91.25 76 VAL A C 1
ATOM 593 O O . VAL A 1 76 ? -3.197 6.68 14.336 1 91.25 76 VAL A O 1
ATOM 596 N N . ARG A 1 77 ? -5.266 5.996 14.039 1 91.44 77 ARG A N 1
ATOM 597 C CA . ARG A 1 77 ? -4.871 4.711 13.469 1 91.44 77 ARG A CA 1
ATOM 598 C C . ARG A 1 77 ? -4.273 4.891 12.078 1 91.44 77 ARG A C 1
ATOM 600 O O . ARG A 1 77 ? -3.613 3.988 11.555 1 91.44 77 ARG A O 1
ATOM 607 N N . TRP A 1 78 ? -4.461 6.039 11.5 1 93 78 TRP A N 1
ATOM 608 C CA . TRP A 1 78 ? -3.982 6.297 10.148 1 93 78 TRP A CA 1
ATOM 609 C C . TRP A 1 78 ? -2.781 7.234 10.164 1 93 78 TRP A C 1
ATOM 611 O O . TRP A 1 78 ? -2.127 7.434 9.141 1 93 78 TRP A O 1
ATOM 621 N N . MET A 1 79 ? -2.447 7.695 11.359 1 91 79 MET A N 1
ATOM 622 C CA . MET A 1 79 ? -1.44 8.75 11.461 1 91 79 MET A CA 1
ATOM 623 C C . MET A 1 79 ? -0.041 8.156 11.578 1 91 79 MET A C 1
ATOM 625 O O . MET A 1 79 ? 0.147 7.121 12.227 1 91 79 MET A O 1
ATOM 629 N N . ALA A 1 80 ? 0.87 8.961 10.984 1 86.88 80 ALA A N 1
ATOM 630 C CA . ALA A 1 80 ? 2.279 8.602 11.094 1 86.88 80 ALA A CA 1
ATOM 631 C C . ALA A 1 80 ? 2.805 8.844 12.508 1 86.88 80 ALA A C 1
ATOM 633 O O . ALA A 1 80 ? 2.254 9.664 13.242 1 86.88 80 ALA A O 1
ATOM 634 N N . VAL A 1 81 ? 3.85 8.164 12.836 1 86.38 81 VAL A N 1
ATOM 635 C CA . VAL A 1 81 ? 4.449 8.273 14.164 1 86.38 81 VAL A CA 1
ATOM 636 C C . VAL A 1 81 ? 4.832 9.727 14.445 1 86.38 81 VAL A C 1
ATOM 638 O O . VAL A 1 81 ? 4.566 10.242 15.523 1 86.38 81 VAL A O 1
ATOM 641 N N . GLU A 1 82 ? 5.465 10.391 13.43 1 86.12 82 GLU A N 1
ATOM 642 C CA . GLU A 1 82 ? 5.883 11.781 13.625 1 86.12 82 GLU A CA 1
ATOM 643 C C . GLU A 1 82 ? 4.68 12.688 13.883 1 86.12 82 GLU A C 1
ATOM 645 O O . GLU A 1 82 ? 4.785 13.664 14.625 1 86.12 82 GLU A O 1
ATOM 650 N N . SER A 1 83 ? 3.578 12.375 13.289 1 87.88 83 SER A N 1
ATOM 651 C CA . SER A 1 83 ? 2.354 13.141 13.5 1 87.88 83 SER A CA 1
ATOM 652 C C . SER A 1 83 ? 1.776 12.883 14.891 1 87.88 83 SER A C 1
ATOM 654 O O . SER A 1 83 ? 1.342 13.812 15.562 1 87.88 83 SER A O 1
ATOM 656 N N . LEU A 1 84 ? 1.844 11.664 15.312 1 88.25 84 LEU A N 1
ATOM 657 C CA . LEU A 1 84 ? 1.325 11.281 16.625 1 88.25 84 LEU A CA 1
ATOM 658 C C . LEU A 1 84 ? 2.184 11.859 17.734 1 88.25 84 LEU A C 1
ATOM 660 O O . LEU A 1 84 ? 1.659 12.32 18.75 1 88.25 84 LEU A O 1
ATOM 664 N N . SER A 1 85 ? 3.467 11.906 17.547 1 86.5 85 SER A N 1
ATOM 665 C CA . SER A 1 85 ? 4.395 12.266 18.609 1 86.5 85 SER A CA 1
ATOM 666 C C . SER A 1 85 ? 4.648 13.766 18.641 1 86.5 85 SER A C 1
ATOM 668 O O . SER A 1 85 ? 4.781 14.352 19.719 1 86.5 85 SER A O 1
ATOM 670 N N . HIS A 1 86 ? 4.727 14.328 17.391 1 85.81 86 HIS A N 1
ATOM 671 C CA . HIS A 1 86 ? 5.23 15.695 17.344 1 85.81 86 HIS A CA 1
ATOM 672 C C . HIS A 1 86 ? 4.242 16.625 16.656 1 85.81 86 HIS A C 1
ATOM 674 O O . HIS A 1 86 ? 4.543 17.797 16.438 1 85.81 86 HIS A O 1
ATOM 680 N N . PHE A 1 87 ? 3.117 16.031 16.25 1 84.5 87 PHE A N 1
ATOM 681 C CA . PHE A 1 87 ? 2.123 16.812 15.531 1 84.5 87 PHE A CA 1
ATOM 682 C C . PHE A 1 87 ? 2.73 17.453 14.281 1 84.5 87 PHE A C 1
ATOM 684 O O . PHE A 1 87 ? 2.436 18.594 13.953 1 84.5 87 PHE A O 1
ATOM 691 N N . THR A 1 88 ? 3.676 16.75 13.742 1 84.69 88 THR A N 1
ATOM 692 C CA . THR A 1 88 ? 4.297 17.156 12.477 1 84.69 88 THR A CA 1
ATOM 693 C C . THR A 1 88 ? 3.633 16.438 11.305 1 84.69 88 THR A C 1
ATOM 695 O O . THR A 1 88 ? 3.48 15.219 11.312 1 84.69 88 THR A O 1
ATOM 698 N N . TYR A 1 89 ? 3.211 17.266 10.344 1 87.31 89 TYR A N 1
ATOM 699 C CA . TYR A 1 89 ? 2.547 16.75 9.156 1 87.31 89 TYR A CA 1
ATOM 700 C C . TYR A 1 89 ? 3.293 17.156 7.891 1 87.31 89 TYR A C 1
ATOM 702 O O . TYR A 1 89 ? 3.525 18.344 7.656 1 87.31 89 TYR A O 1
ATOM 710 N N . THR A 1 90 ? 3.688 16.156 7.141 1 86.12 90 THR A N 1
ATOM 711 C CA . THR A 1 90 ? 4.379 16.344 5.871 1 86.12 90 THR A CA 1
ATOM 712 C C . THR A 1 90 ? 3.74 15.484 4.781 1 86.12 90 THR A C 1
ATOM 714 O O . THR A 1 90 ? 2.9 14.633 5.066 1 86.12 90 THR A O 1
ATOM 717 N N . PRO A 1 91 ? 4.113 15.734 3.559 1 87.31 91 PRO A N 1
ATOM 718 C CA . PRO A 1 91 ? 3.656 14.82 2.506 1 87.31 91 PRO A CA 1
ATOM 719 C C . PRO A 1 91 ? 4.012 13.367 2.793 1 87.31 91 PRO A C 1
ATOM 721 O O . PRO A 1 91 ? 3.27 12.453 2.41 1 87.31 91 PRO A O 1
ATOM 724 N N . MET A 1 92 ? 5.047 13.234 3.531 1 87.25 92 MET A N 1
ATOM 725 C CA . MET A 1 92 ? 5.426 11.867 3.887 1 87.25 92 MET A CA 1
ATOM 726 C C . MET A 1 92 ? 4.457 11.281 4.906 1 87.25 92 MET A C 1
ATOM 728 O O . MET A 1 92 ? 4.195 10.078 4.898 1 87.25 92 MET A O 1
ATOM 732 N N . SER A 1 93 ? 3.916 12.109 5.77 1 89.5 93 SER A N 1
ATOM 733 C CA . SER A 1 93 ? 2.871 11.641 6.68 1 89.5 93 SER A CA 1
ATOM 734 C C . SER A 1 93 ? 1.667 11.117 5.91 1 89.5 93 SER A C 1
ATOM 736 O O . SER A 1 93 ? 1.07 10.109 6.297 1 89.5 93 SER A O 1
ATOM 738 N N . ASP A 1 94 ? 1.354 11.75 4.789 1 92.38 94 ASP A N 1
ATOM 739 C CA . ASP A 1 94 ? 0.244 11.312 3.949 1 92.38 94 ASP A CA 1
ATOM 740 C C . ASP A 1 94 ? 0.581 10.008 3.229 1 92.38 94 ASP A C 1
ATOM 742 O O . ASP A 1 94 ? -0.302 9.18 2.979 1 92.38 94 ASP A O 1
ATOM 746 N N . VAL A 1 95 ? 1.866 9.852 2.906 1 90.88 95 VAL A N 1
ATOM 747 C CA . VAL A 1 95 ? 2.285 8.594 2.299 1 90.88 95 VAL A CA 1
ATOM 748 C C . VAL A 1 95 ? 2.08 7.453 3.289 1 90.88 95 VAL A C 1
ATOM 750 O O . VAL A 1 95 ? 1.651 6.359 2.906 1 90.88 95 VAL A O 1
ATOM 753 N N . TRP A 1 96 ? 2.291 7.719 4.539 1 88.25 96 TRP A N 1
ATOM 754 C CA . TRP A 1 96 ? 1.993 6.73 5.574 1 88.25 96 TRP A CA 1
ATOM 755 C C . TRP A 1 96 ? 0.505 6.395 5.594 1 88.25 96 TRP A C 1
ATOM 757 O O . TRP A 1 96 ? 0.123 5.227 5.523 1 88.25 96 TRP A O 1
ATOM 767 N N . SER A 1 97 ? -0.263 7.352 5.656 1 92.31 97 SER A N 1
ATOM 768 C CA . SER A 1 97 ? -1.708 7.148 5.676 1 92.31 97 SER A CA 1
ATOM 769 C C . SER A 1 97 ? -2.178 6.383 4.445 1 92.31 97 SER A C 1
ATOM 771 O O . SER A 1 97 ? -3.105 5.574 4.523 1 92.31 97 SER A O 1
ATOM 773 N N . PHE A 1 98 ? -1.563 6.629 3.35 1 94 98 PHE A N 1
ATOM 774 C CA . PHE A 1 98 ? -1.856 5.906 2.117 1 94 98 PHE A CA 1
ATOM 775 C C . PHE A 1 98 ? -1.548 4.422 2.273 1 94 98 PHE A C 1
ATOM 777 O O . PHE A 1 98 ? -2.314 3.57 1.815 1 94 98 PHE A O 1
ATOM 784 N N . GLY A 1 99 ? -0.471 4.164 2.889 1 89.44 99 GLY A N 1
ATOM 785 C CA . GLY A 1 99 ? -0.165 2.773 3.188 1 89.44 99 GLY A CA 1
ATOM 786 C C . GLY A 1 99 ? -1.24 2.09 4.012 1 89.44 99 GLY A C 1
ATOM 787 O O . GLY A 1 99 ? -1.623 0.955 3.721 1 89.44 99 GLY A O 1
ATOM 788 N N . VAL A 1 100 ? -1.72 2.727 5.02 1 89.81 100 VAL A N 1
ATOM 789 C CA . VAL A 1 100 ? -2.775 2.188 5.871 1 89.81 100 VAL A CA 1
ATOM 790 C C . VAL A 1 100 ? -4.059 2.014 5.059 1 89.81 100 VAL A C 1
ATOM 792 O O . VAL A 1 100 ? -4.746 0.999 5.184 1 89.81 100 VAL A O 1
ATOM 795 N N . LEU A 1 101 ? -4.363 2.963 4.234 1 92.44 101 LEU A N 1
ATOM 796 C CA . LEU A 1 101 ? -5.52 2.889 3.35 1 92.44 101 LEU A CA 1
ATOM 797 C C . LEU A 1 101 ? -5.426 1.672 2.434 1 92.44 101 LEU A C 1
ATOM 799 O O . LEU A 1 101 ? -6.41 0.961 2.234 1 92.44 101 LEU A O 1
ATOM 803 N N . MET A 1 102 ? -4.277 1.505 1.857 1 88.25 102 MET A N 1
ATOM 804 C CA . MET A 1 102 ? -4.082 0.345 0.994 1 88.25 102 MET A CA 1
ATOM 805 C C . MET A 1 102 ? -4.359 -0.95 1.748 1 88.25 102 MET A C 1
ATOM 807 O O . MET A 1 102 ? -4.98 -1.867 1.207 1 88.25 102 MET A O 1
ATOM 811 N N . TRP A 1 103 ? -3.934 -0.976 2.92 1 83.38 103 TRP A N 1
ATOM 812 C CA . TRP A 1 103 ? -4.195 -2.133 3.771 1 83.38 103 TRP A CA 1
ATOM 813 C C . TRP A 1 103 ? -5.695 -2.332 3.973 1 83.38 103 TRP A C 1
ATOM 815 O O . TRP A 1 103 ? -6.195 -3.457 3.887 1 83.38 103 TRP A O 1
ATOM 825 N N . GLU A 1 104 ? -6.445 -1.292 4.207 1 87.62 104 GLU A N 1
ATOM 826 C CA . GLU A 1 104 ? -7.898 -1.347 4.32 1 87.62 104 GLU A CA 1
ATOM 827 C C . GLU A 1 104 ? -8.523 -1.952 3.068 1 87.62 104 GLU A C 1
ATOM 829 O O . GLU A 1 104 ? -9.398 -2.816 3.162 1 87.62 104 GLU A O 1
ATOM 834 N N . VAL A 1 105 ? -8.016 -1.502 1.957 1 86.56 105 VAL A N 1
ATOM 835 C CA . VAL A 1 105 ? -8.57 -1.935 0.678 1 86.56 105 VAL A CA 1
ATOM 836 C C . VAL A 1 105 ? -8.281 -3.42 0.468 1 86.56 105 VAL A C 1
ATOM 838 O O . VAL A 1 105 ? -9.18 -4.184 0.096 1 86.56 105 VAL A O 1
ATOM 841 N N . MET A 1 106 ? -7.062 -3.818 0.781 1 77.81 106 MET A N 1
ATOM 842 C CA . MET A 1 106 ? -6.641 -5.195 0.549 1 77.81 106 MET A CA 1
ATOM 843 C C . MET A 1 106 ? -7.344 -6.148 1.512 1 77.81 106 MET A C 1
ATOM 845 O O . MET A 1 106 ? -7.543 -7.324 1.194 1 77.81 106 MET A O 1
ATOM 849 N N . THR A 1 107 ? -7.754 -5.656 2.645 1 78.44 107 THR A N 1
ATOM 850 C CA . THR A 1 107 ? -8.438 -6.48 3.635 1 78.44 107 THR A CA 1
ATOM 851 C C . THR A 1 107 ? -9.953 -6.324 3.514 1 78.44 107 THR A C 1
ATOM 853 O O . THR A 1 107 ? -10.703 -6.855 4.336 1 78.44 107 THR A O 1
ATOM 856 N N . LEU A 1 108 ? -10.352 -5.641 2.479 1 79.5 108 LEU A N 1
ATOM 857 C CA . LEU A 1 108 ? -11.758 -5.406 2.17 1 79.5 108 LEU A CA 1
ATOM 858 C C . LEU A 1 108 ? -12.469 -4.758 3.352 1 79.5 108 LEU A C 1
ATOM 860 O O . LEU A 1 108 ? -13.594 -5.133 3.684 1 79.5 108 LEU A O 1
ATOM 864 N N . GLY A 1 109 ? -11.695 -3.764 4.074 1 80.38 109 GLY A N 1
ATOM 865 C CA . GLY A 1 109 ? -12.375 -2.879 5.008 1 80.38 109 GLY A CA 1
ATOM 866 C C . GLY A 1 109 ? -12.086 -3.201 6.461 1 80.38 109 GLY A C 1
ATOM 867 O O . GLY A 1 109 ? -12.797 -2.752 7.355 1 80.38 109 GLY A O 1
ATOM 868 N N . ALA A 1 110 ? -11.117 -3.996 6.77 1 78.31 110 ALA A N 1
ATOM 869 C CA . ALA A 1 110 ? -10.75 -4.234 8.164 1 78.31 110 ALA A CA 1
ATOM 870 C C . ALA A 1 110 ? -10.242 -2.953 8.82 1 78.31 110 ALA A C 1
ATOM 872 O O . ALA A 1 110 ? -9.703 -2.07 8.148 1 78.31 110 ALA A O 1
ATOM 873 N N . VAL A 1 111 ? -10.562 -2.836 10.164 1 83 111 VAL A N 1
ATOM 874 C CA . VAL A 1 111 ? -10.07 -1.692 10.922 1 83 111 VAL A CA 1
ATOM 875 C C . VAL A 1 111 ? -8.578 -1.86 11.195 1 83 111 VAL A C 1
ATOM 877 O O . VAL A 1 111 ? -8.125 -2.941 11.578 1 83 111 VAL A O 1
ATOM 880 N N . PRO A 1 112 ? -7.84 -0.744 10.961 1 85.62 112 PRO A N 1
ATOM 881 C CA . PRO A 1 112 ? -6.41 -0.853 11.273 1 85.62 112 PRO A CA 1
ATOM 882 C C . PRO A 1 112 ? -6.145 -1.099 12.75 1 85.62 112 PRO A C 1
ATOM 884 O O . PRO A 1 112 ? -6.844 -0.55 13.609 1 85.62 112 PRO A O 1
ATOM 887 N N . TYR A 1 113 ? -5.152 -1.969 13.016 1 83.5 113 TYR A N 1
ATOM 888 C CA . TYR A 1 113 ? -4.684 -2.295 14.359 1 83.5 113 TYR A CA 1
ATOM 889 C C . TYR A 1 113 ? -5.824 -2.82 15.227 1 83.5 113 TYR A C 1
ATOM 891 O O . TYR A 1 113 ? -6.062 -2.312 16.328 1 83.5 113 TYR A O 1
ATOM 899 N N . PRO A 1 114 ? -6.391 -3.844 14.719 1 78.25 114 PRO A N 1
ATOM 900 C CA . PRO A 1 114 ? -7.488 -4.383 15.523 1 78.25 114 PRO A CA 1
ATOM 901 C C . PRO A 1 114 ? -7.043 -4.816 16.922 1 78.25 114 PRO A C 1
ATOM 903 O O . PRO A 1 114 ? -5.961 -5.387 17.078 1 78.25 114 PRO A O 1
ATOM 906 N N . GLY A 1 115 ? -7.836 -4.469 17.875 1 80.06 115 GLY A N 1
ATOM 907 C CA . GLY A 1 115 ? -7.543 -4.867 19.25 1 80.06 115 GLY A CA 1
ATOM 908 C C . GLY A 1 115 ? -6.664 -3.877 19.984 1 80.06 115 GLY A C 1
ATOM 909 O O . GLY A 1 115 ? -6.398 -4.035 21.172 1 80.06 115 GLY A O 1
ATOM 910 N N . VAL A 1 116 ? -6.199 -2.963 19.312 1 85.56 116 VAL A N 1
ATOM 911 C CA . VAL A 1 116 ? -5.387 -1.927 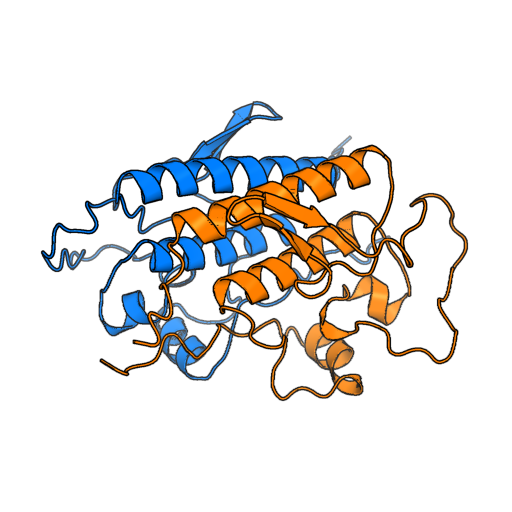19.938 1 85.56 116 VAL A CA 1
ATOM 912 C C . VAL A 1 116 ? -6.246 -0.69 20.203 1 85.56 116 VAL A C 1
ATOM 914 O O . VAL A 1 116 ? -6.883 -0.163 19.297 1 85.56 116 VAL A O 1
ATOM 917 N N . ASN A 1 117 ? -6.223 -0.23 21.484 1 89.5 117 ASN A N 1
ATOM 918 C CA . ASN A 1 117 ? -6.949 0.994 21.797 1 89.5 117 ASN A CA 1
ATOM 919 C C . ASN A 1 117 ? -6.281 2.221 21.188 1 89.5 117 ASN A C 1
ATOM 921 O O . ASN A 1 117 ? -5.055 2.279 21.078 1 89.5 117 ASN A O 1
ATOM 925 N N . ASN A 1 118 ? -7.07 3.189 20.859 1 89.94 118 ASN A N 1
ATOM 926 C CA . ASN A 1 118 ? -6.559 4.395 20.219 1 89.94 118 ASN A CA 1
ATOM 927 C C . ASN A 1 118 ? -5.406 5.012 21.016 1 89.94 118 ASN A C 1
ATOM 929 O O . ASN A 1 118 ? -4.422 5.465 20.422 1 89.94 118 ASN A O 1
ATOM 933 N N . HIS A 1 119 ? -5.57 4.961 22.344 1 90.25 119 HIS A N 1
ATOM 934 C CA . HIS A 1 119 ? -4.574 5.617 23.188 1 90.25 119 HIS A CA 1
ATOM 935 C C . HIS A 1 119 ? -3.27 4.824 23.219 1 90.25 119 HIS A C 1
ATOM 937 O O . HIS A 1 119 ? -2.24 5.328 23.656 1 90.25 119 HIS A O 1
ATOM 943 N N . GLU A 1 120 ? -3.346 3.619 22.703 1 92.31 12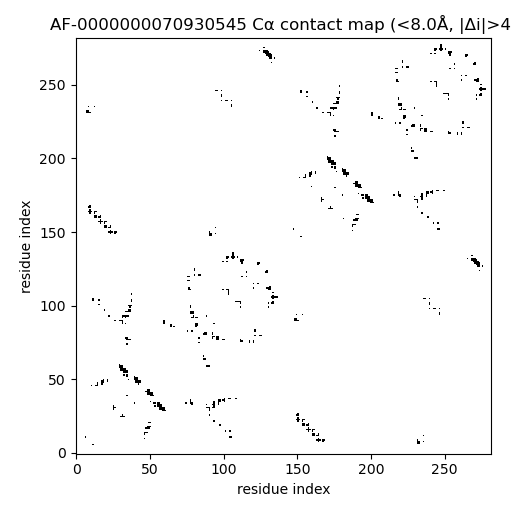0 GLU A N 1
ATOM 944 C CA . GLU A 1 120 ? -2.172 2.752 22.766 1 92.31 120 GLU A CA 1
ATOM 945 C C . GLU A 1 120 ? -1.482 2.666 21.406 1 92.31 120 GLU A C 1
ATOM 947 O O . GLU A 1 120 ? -0.4 2.088 21.281 1 92.31 120 GLU A O 1
ATOM 952 N N . VAL A 1 121 ? -2.02 3.279 20.422 1 89.06 121 VAL A N 1
ATOM 953 C CA . VAL A 1 121 ? -1.545 3.102 19.047 1 89.06 121 VAL A CA 1
ATOM 954 C C . VAL A 1 121 ? -0.126 3.65 18.922 1 89.06 121 VAL A C 1
ATOM 956 O O . VAL A 1 121 ? 0.748 2.998 18.344 1 89.06 121 VAL A O 1
ATOM 959 N N . LEU A 1 122 ? 0.059 4.867 19.5 1 87.44 122 LEU A N 1
ATOM 960 C CA . LEU A 1 122 ? 1.395 5.441 19.391 1 87.44 122 LEU A CA 1
ATOM 961 C C . LEU A 1 122 ? 2.436 4.516 20.016 1 87.44 122 LEU A C 1
ATOM 963 O O . LEU A 1 122 ? 3.451 4.211 19.391 1 87.44 122 LEU A O 1
ATOM 967 N N . GLN A 1 123 ? 2.133 4.074 21.219 1 87.94 123 GLN A N 1
ATOM 968 C CA . GLN A 1 123 ? 3.059 3.166 21.891 1 87.94 123 GLN A CA 1
ATOM 969 C C . GLN A 1 123 ? 3.24 1.879 21.094 1 87.94 123 GLN A C 1
ATOM 971 O O . GLN A 1 123 ? 4.355 1.362 20.984 1 87.94 123 GLN A O 1
ATOM 976 N N . TYR A 1 124 ? 2.148 1.444 20.609 1 83.88 124 TYR A N 1
ATOM 977 C CA . TYR A 1 124 ? 2.15 0.249 19.781 1 83.88 124 TYR A CA 1
ATOM 978 C C . TYR A 1 124 ? 3.088 0.416 18.578 1 83.88 124 TYR A C 1
ATOM 980 O O . TYR A 1 124 ? 3.883 -0.477 18.281 1 83.88 124 TYR A O 1
ATOM 988 N N . LEU A 1 125 ? 3.066 1.607 18.016 1 80.81 125 LEU A N 1
ATOM 989 C CA . LEU A 1 125 ? 3.889 1.905 16.859 1 80.81 125 LEU A CA 1
ATOM 990 C C . LEU A 1 125 ? 5.344 2.113 17.25 1 80.81 125 LEU A C 1
ATOM 992 O O . LEU A 1 125 ? 6.254 1.673 16.547 1 80.81 125 LEU A O 1
ATOM 996 N N . LEU A 1 126 ? 5.543 2.705 18.344 1 80.75 126 LEU A N 1
ATOM 997 C CA . LEU A 1 126 ? 6.895 2.982 18.812 1 80.75 126 LEU A CA 1
ATOM 998 C C . LEU A 1 126 ? 7.613 1.691 19.188 1 80.75 126 LEU A C 1
ATOM 1000 O O . LEU A 1 126 ? 8.844 1.615 19.125 1 80.75 126 LEU A O 1
ATOM 1004 N N . GLU A 1 127 ? 6.77 0.703 19.562 1 78.31 127 GLU A N 1
ATOM 1005 C CA . GLU A 1 127 ? 7.324 -0.602 19.906 1 78.31 127 GLU A CA 1
ATOM 1006 C C . GLU A 1 127 ? 7.672 -1.4 18.656 1 78.31 127 GLU A C 1
ATOM 1008 O O . GLU A 1 127 ? 8.188 -2.516 18.734 1 78.31 127 GLU A O 1
ATOM 1013 N N . GLY A 1 128 ? 7.297 -0.832 17.547 1 70.75 128 GLY A N 1
ATOM 1014 C CA . GLY A 1 128 ? 7.715 -1.461 16.312 1 70.75 128 GLY A CA 1
ATOM 1015 C C . GLY A 1 128 ? 6.602 -2.234 15.633 1 70.75 128 GLY A C 1
ATOM 1016 O O . GLY A 1 128 ? 6.797 -2.797 14.555 1 70.75 128 GLY A O 1
ATOM 1017 N N . ASN A 1 129 ? 5.336 -2.133 16.391 1 68.88 129 ASN A N 1
ATOM 1018 C CA . ASN A 1 129 ? 4.199 -2.83 15.805 1 68.88 129 ASN A CA 1
ATOM 1019 C C . ASN A 1 129 ? 3.625 -2.064 14.617 1 68.88 129 ASN A C 1
ATOM 1021 O O . ASN A 1 129 ? 3.77 -0.844 14.531 1 68.88 129 ASN A O 1
ATOM 1025 N N . ARG A 1 130 ? 2.957 -2.852 13.586 1 69.69 130 ARG A N 1
ATOM 1026 C CA . ARG A 1 130 ? 2.316 -2.283 12.406 1 69.69 130 ARG A CA 1
ATOM 1027 C C . ARG A 1 130 ? 1.081 -3.084 12.016 1 69.69 130 ARG A C 1
ATOM 1029 O O . ARG A 1 130 ? 0.732 -4.062 12.68 1 69.69 130 ARG A O 1
ATOM 1036 N N . LEU A 1 131 ? 0.024 -2.51 11.023 1 65.75 131 LEU A N 1
ATOM 1037 C CA . LEU A 1 131 ? -1.202 -3.16 10.57 1 65.75 131 LEU A CA 1
ATOM 1038 C C . LEU A 1 131 ? -0.931 -4.602 10.148 1 65.75 131 LEU A C 1
ATOM 1040 O O . LEU A 1 131 ? 0.081 -4.883 9.508 1 65.75 131 LEU A O 1
ATOM 1044 N N . ASN A 1 132 ? -2.041 -5.387 10.883 1 51.28 132 ASN A N 1
ATOM 1045 C CA . ASN A 1 132 ? -1.993 -6.816 10.594 1 51.28 132 ASN A CA 1
ATOM 1046 C C . ASN A 1 132 ? -2.6 -7.137 9.234 1 51.28 132 ASN A C 1
ATOM 1048 O O . ASN A 1 132 ? -3.35 -6.328 8.68 1 51.28 132 ASN A O 1
ATOM 1052 N N . ARG A 1 133 ? -2.344 -8.336 8.57 1 41.97 133 ARG A N 1
ATOM 1053 C CA . ARG A 1 133 ? -3.02 -8.867 7.391 1 41.97 133 ARG A CA 1
ATOM 1054 C C . ARG A 1 133 ? -4.516 -9.016 7.641 1 41.97 133 ARG A C 1
ATOM 1056 O O . ARG A 1 133 ? -4.941 -9.297 8.758 1 41.97 133 ARG A O 1
ATOM 1063 N N . PRO A 1 134 ? -5.438 -8.562 6.594 1 37.84 134 PRO A N 1
ATOM 1064 C CA . PRO A 1 134 ? -6.859 -8.891 6.738 1 37.84 134 PRO A CA 1
ATOM 1065 C C . PRO A 1 134 ? -7.098 -10.383 6.984 1 37.84 134 PRO A C 1
ATOM 1067 O O . PRO A 1 134 ? -6.344 -11.219 6.488 1 37.84 134 PRO A O 1
ATOM 1070 N N . SER A 1 135 ? -7.613 -10.781 8.023 1 32.5 135 SER A N 1
ATOM 1071 C CA . SER A 1 135 ? -7.996 -12.148 8.344 1 32.5 135 SER A CA 1
ATOM 1072 C C . SER A 1 135 ? -8.875 -12.75 7.254 1 32.5 135 SER A C 1
ATOM 1074 O O . SER A 1 135 ? -8.828 -13.953 7.008 1 32.5 135 SER A O 1
ATOM 1076 N N . ASP A 1 136 ? -9.945 -12.023 6.836 1 31.7 136 ASP A N 1
ATOM 1077 C CA . ASP A 1 136 ? -11.094 -12.727 6.285 1 31.7 136 ASP A CA 1
ATOM 1078 C C . ASP A 1 136 ? -10.766 -13.328 4.918 1 31.7 136 ASP A C 1
ATOM 1080 O O . ASP A 1 136 ? -11.656 -13.5 4.082 1 31.7 136 ASP A O 1
ATOM 1084 N N . CYS A 1 137 ? -9.633 -13.383 4.285 1 31.05 137 CYS A N 1
ATOM 1085 C CA . CYS A 1 137 ? -9.914 -14.25 3.145 1 31.05 137 CYS A CA 1
ATOM 1086 C C . CYS A 1 137 ? -10.5 -15.578 3.596 1 31.05 137 CYS A C 1
ATOM 1088 O O . CYS A 1 137 ? -9.844 -16.344 4.293 1 31.05 137 CYS A O 1
ATOM 1090 N N . ALA A 1 138 ? -11.766 -15.602 3.844 1 27.11 138 ALA A N 1
ATOM 1091 C CA . ALA A 1 138 ? -12.68 -16.625 4.352 1 27.11 138 ALA A CA 1
ATOM 1092 C C . ALA A 1 138 ? -12.359 -17.984 3.764 1 27.11 138 ALA A C 1
ATOM 1094 O O . ALA A 1 138 ? -12.141 -18.125 2.557 1 27.11 138 ALA A O 1
ATOM 1095 N N . GLN A 1 139 ? -11.82 -18.844 4.57 1 24.98 139 GLN A N 1
ATOM 1096 C CA . GLN A 1 139 ? -11.852 -20.297 4.465 1 24.98 139 GLN A CA 1
ATOM 1097 C C . GLN A 1 139 ? -13.156 -20.781 3.838 1 24.98 139 GLN A C 1
ATOM 1099 O O . GLN A 1 139 ? -13.305 -21.969 3.537 1 24.98 139 GLN A O 1
ATOM 1104 N N . ASP A 1 140 ? -14.195 -19.844 3.943 1 24.69 140 ASP A N 1
ATOM 1105 C CA . ASP A 1 140 ? -15.375 -20.703 3.842 1 24.69 140 ASP A CA 1
ATOM 1106 C C . ASP A 1 140 ? -15.484 -21.312 2.447 1 24.69 140 ASP A C 1
ATOM 1108 O O . ASP A 1 140 ? -16.484 -21.953 2.125 1 24.69 140 ASP A O 1
ATOM 1112 N N . VAL A 1 141 ? -14.438 -21.375 1.614 1 22.05 141 VAL A N 1
ATOM 1113 C CA . VAL A 1 141 ? -15.07 -22.422 0.819 1 22.05 141 VAL A CA 1
ATOM 1114 C C . VAL A 1 141 ? -14.914 -23.766 1.521 1 22.05 141 VAL A C 1
ATOM 1116 O O . VAL A 1 141 ? -13.859 -24.078 2.076 1 22.05 141 VAL A O 1
ATOM 1119 N N . SER B 1 1 ? 29.594 15.93 -1.984 1 27.33 1 SER B N 1
ATOM 1120 C CA . SER B 1 1 ? 28.359 16.422 -1.388 1 27.33 1 SER B CA 1
ATOM 1121 C C . SER B 1 1 ? 27.25 15.383 -1.505 1 27.33 1 SER B C 1
ATOM 1123 O O . SER B 1 1 ? 26.812 15.055 -2.609 1 27.33 1 SER B O 1
ATOM 1125 N N . ASP B 1 2 ? 27.078 14.281 -0.807 1 32.16 2 ASP B N 1
ATOM 1126 C CA . ASP B 1 2 ? 26.266 13.07 -0.763 1 32.16 2 ASP B CA 1
ATOM 1127 C C . ASP B 1 2 ? 24.781 13.414 -0.671 1 32.16 2 ASP B C 1
ATOM 1129 O O . ASP B 1 2 ? 24.266 13.688 0.416 1 32.16 2 ASP B O 1
ATOM 1133 N N . VAL B 1 3 ? 24.156 14.336 -1.49 1 35.75 3 VAL B N 1
ATOM 1134 C CA . VAL B 1 3 ? 22.781 14.844 -1.532 1 35.75 3 VAL B CA 1
ATOM 1135 C C . VAL B 1 3 ? 21.797 13.68 -1.522 1 35.75 3 VAL B C 1
ATOM 1137 O O . VAL B 1 3 ? 21.672 12.953 -2.516 1 35.75 3 VAL B O 1
ATOM 1140 N N . GLN B 1 4 ? 21.844 12.812 -0.606 1 42.31 4 GLN B N 1
ATOM 1141 C CA . GLN B 1 4 ? 20.734 11.867 -0.463 1 42.31 4 GLN B CA 1
ATOM 1142 C C . GLN B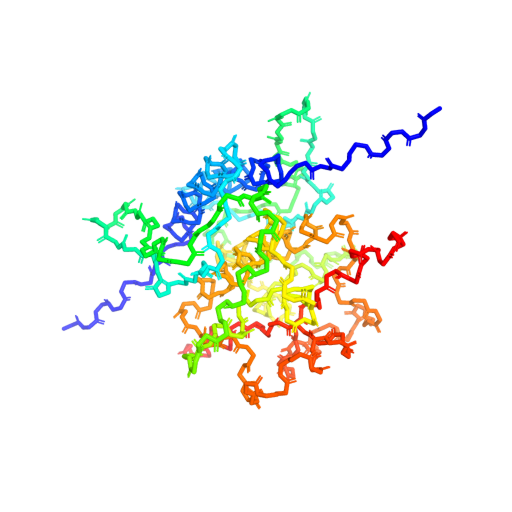 1 4 ? 19.406 12.531 -0.793 1 42.31 4 GLN B C 1
ATOM 1144 O O . GLN B 1 4 ? 18.938 13.406 -0.053 1 42.31 4 GLN B O 1
ATOM 1149 N N . GLU B 1 5 ? 19.156 12.852 -2.039 1 46.47 5 GLU B N 1
ATOM 1150 C CA . GLU B 1 5 ? 17.922 13.445 -2.514 1 46.47 5 GLU B CA 1
ATOM 1151 C C . GLU B 1 5 ? 16.703 12.805 -1.843 1 46.47 5 GLU B C 1
ATOM 1153 O O . GLU B 1 5 ? 16.562 11.578 -1.854 1 46.47 5 GLU B O 1
ATOM 1158 N N . VAL B 1 6 ? 16.312 13.367 -0.701 1 56.19 6 VAL B N 1
ATOM 1159 C CA . VAL B 1 6 ? 15.047 12.977 -0.069 1 56.19 6 VAL B CA 1
ATOM 1160 C C . VAL B 1 6 ? 13.961 12.812 -1.131 1 56.19 6 VAL B C 1
ATOM 1162 O O . VAL B 1 6 ? 13.695 13.742 -1.898 1 56.19 6 VAL B O 1
ATOM 1165 N N . LEU B 1 7 ? 13.742 11.555 -1.504 1 73.19 7 LEU B N 1
ATOM 1166 C CA . LEU B 1 7 ? 12.672 11.289 -2.457 1 73.19 7 LEU B CA 1
ATOM 1167 C C . LEU B 1 7 ? 11.375 11.961 -2.012 1 73.19 7 LEU B C 1
ATOM 1169 O O . LEU B 1 7 ? 10.969 11.828 -0.855 1 73.19 7 LEU B O 1
ATOM 1173 N N . SER B 1 8 ? 10.898 12.836 -2.875 1 87.25 8 SER B N 1
ATOM 1174 C CA . SER B 1 8 ? 9.648 13.516 -2.551 1 87.25 8 SER B CA 1
ATOM 1175 C C . SER B 1 8 ? 8.484 12.523 -2.463 1 87.25 8 SER B C 1
ATOM 1177 O O . SER B 1 8 ? 8.547 11.445 -3.051 1 87.25 8 SER B O 1
ATOM 1179 N N . ALA B 1 9 ? 7.59 12.812 -1.592 1 88.69 9 ALA B N 1
ATOM 1180 C CA . ALA B 1 9 ? 6.359 12.031 -1.503 1 88.69 9 ALA B CA 1
ATOM 1181 C C . ALA B 1 9 ? 5.711 11.867 -2.875 1 88.69 9 ALA B C 1
ATOM 1183 O O . ALA B 1 9 ? 5.227 10.789 -3.217 1 88.69 9 ALA B O 1
ATOM 1184 N N . ALA B 1 10 ? 5.7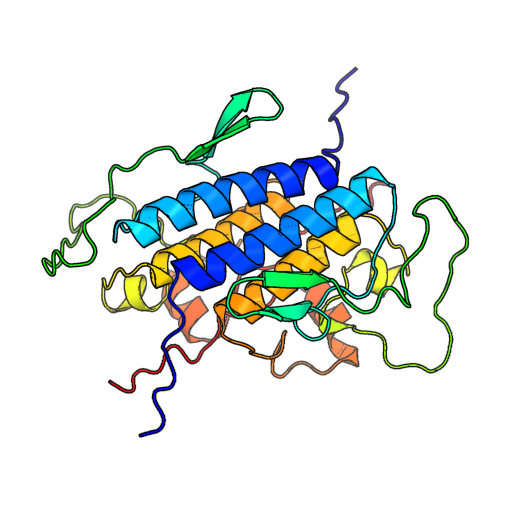93 12.922 -3.654 1 91.81 10 ALA B N 1
ATOM 1185 C CA . ALA B 1 10 ? 5.223 12.875 -4.996 1 91.81 10 ALA B CA 1
ATOM 1186 C C . ALA B 1 10 ? 5.934 11.836 -5.859 1 91.81 10 ALA B C 1
ATOM 1188 O O . ALA B 1 10 ? 5.293 11.109 -6.621 1 91.81 10 ALA B O 1
ATOM 1189 N N . TYR B 1 11 ? 7.137 11.781 -5.672 1 91.75 11 TYR B N 1
ATOM 1190 C CA . TYR B 1 11 ? 7.934 10.812 -6.422 1 91.75 11 TYR B CA 1
ATOM 1191 C C . TYR B 1 11 ? 7.59 9.391 -6.02 1 91.75 11 TYR B C 1
ATOM 1193 O O . TYR B 1 11 ? 7.32 8.539 -6.875 1 91.75 11 TYR B O 1
ATOM 1201 N N . LEU B 1 12 ? 7.547 9.102 -4.777 1 91.12 12 LEU B N 1
ATOM 1202 C CA . LEU B 1 12 ? 7.234 7.766 -4.277 1 91.12 12 LEU B CA 1
ATOM 1203 C C . LEU B 1 12 ? 5.844 7.332 -4.73 1 91.12 12 LEU B C 1
ATOM 1205 O O . LEU B 1 12 ? 5.652 6.188 -5.152 1 91.12 12 LEU B O 1
ATOM 1209 N N . LEU B 1 13 ? 4.934 8.242 -4.691 1 93.5 13 LEU B N 1
ATOM 1210 C CA . LEU B 1 13 ? 3.561 7.957 -5.098 1 93.5 13 LEU B CA 1
ATOM 1211 C C . LEU B 1 13 ? 3.484 7.672 -6.594 1 93.5 13 LEU B C 1
ATOM 1213 O O . LEU B 1 13 ? 2.689 6.836 -7.027 1 93.5 13 LEU B O 1
ATOM 1217 N N . SER B 1 14 ? 4.305 8.336 -7.312 1 94.75 14 SER B N 1
ATOM 1218 C CA . SER B 1 14 ? 4.344 8.102 -8.75 1 94.75 14 SER B CA 1
ATOM 1219 C C . SER B 1 14 ? 4.832 6.691 -9.07 1 94.75 14 SER B C 1
ATOM 1221 O O . SER B 1 14 ? 4.305 6.035 -9.969 1 94.75 14 SER B O 1
ATOM 1223 N N . LEU B 1 15 ? 5.777 6.234 -8.344 1 93.38 15 LEU B N 1
ATOM 1224 C CA . LEU B 1 15 ? 6.297 4.883 -8.523 1 93.38 15 LEU B CA 1
ATOM 1225 C C . LEU B 1 15 ? 5.234 3.842 -8.195 1 93.38 15 LEU B C 1
ATOM 1227 O O . LEU B 1 15 ? 4.992 2.924 -8.984 1 93.38 15 LEU B O 1
ATOM 1231 N N . VAL B 1 16 ? 4.625 4.016 -7.121 1 94.19 16 VAL B N 1
ATOM 1232 C CA . VAL B 1 16 ? 3.609 3.074 -6.66 1 94.19 16 VAL B CA 1
ATOM 1233 C C . VAL B 1 16 ? 2.455 3.033 -7.66 1 94.19 16 VAL B C 1
ATOM 1235 O O . VAL B 1 16 ? 1.92 1.963 -7.957 1 94.19 16 VAL B O 1
ATOM 1238 N N . ARG B 1 17 ? 2.086 4.16 -8.164 1 95.56 17 ARG B N 1
ATOM 1239 C CA . ARG B 1 17 ? 1.028 4.258 -9.164 1 95.56 17 ARG B CA 1
ATOM 1240 C C . ARG B 1 17 ? 1.37 3.443 -10.406 1 95.56 17 ARG B C 1
ATOM 1242 O O . ARG B 1 17 ? 0.512 2.746 -10.953 1 95.56 17 ARG B O 1
ATOM 1249 N N . GLN B 1 18 ? 2.521 3.559 -10.805 1 96.75 18 GLN B N 1
ATOM 1250 C CA . GLN B 1 18 ? 2.949 2.838 -12 1 96.75 18 GLN B CA 1
ATOM 1251 C C . GLN B 1 18 ? 2.947 1.331 -11.766 1 96.75 18 GLN B C 1
ATOM 1253 O O . GLN B 1 18 ? 2.514 0.564 -12.625 1 96.75 18 GLN B O 1
ATOM 1258 N N . VAL B 1 19 ? 3.373 0.905 -10.641 1 96.69 19 VAL B N 1
ATOM 1259 C CA . VAL B 1 19 ? 3.355 -0.518 -10.312 1 96.69 19 VAL B CA 1
ATOM 1260 C C . VAL B 1 19 ? 1.915 -1.021 -10.273 1 96.69 19 VAL B C 1
ATOM 1262 O O . VAL B 1 19 ? 1.607 -2.09 -10.805 1 96.69 19 VAL B O 1
ATOM 1265 N N . ALA B 1 20 ? 1.057 -0.219 -9.648 1 96.31 20 ALA B N 1
ATOM 1266 C CA . ALA B 1 20 ? -0.355 -0.586 -9.578 1 96.31 20 ALA B CA 1
ATOM 1267 C C . ALA B 1 20 ? -0.938 -0.767 -10.977 1 96.31 20 ALA B C 1
ATOM 1269 O O . ALA B 1 20 ? -1.704 -1.702 -11.227 1 96.31 20 ALA B O 1
ATOM 1270 N N . ARG B 1 21 ? -0.551 0.073 -11.82 1 96.62 21 ARG B N 1
ATOM 1271 C CA . ARG B 1 21 ? -1.02 -0.019 -13.203 1 96.62 21 ARG B CA 1
ATOM 1272 C C . ARG B 1 21 ? -0.546 -1.313 -13.859 1 96.62 21 ARG B C 1
ATOM 1274 O O . ARG B 1 21 ? -1.318 -1.988 -14.539 1 96.62 21 ARG B O 1
ATOM 1281 N N . GLY B 1 22 ? 0.68 -1.625 -13.695 1 96.25 22 GLY B N 1
ATOM 1282 C CA . GLY B 1 22 ? 1.207 -2.873 -14.227 1 96.25 22 GLY B CA 1
ATOM 1283 C C . GLY B 1 22 ? 0.494 -4.098 -13.688 1 96.25 22 GLY B C 1
ATOM 1284 O O . GLY B 1 22 ? 0.145 -5.004 -14.445 1 96.25 22 GLY B O 1
ATOM 1285 N N . MET B 1 23 ? 0.256 -4.094 -12.438 1 96 23 MET B N 1
ATOM 1286 C CA . MET B 1 23 ? -0.424 -5.215 -11.797 1 96 23 MET B CA 1
ATOM 1287 C C . MET B 1 23 ? -1.869 -5.32 -12.266 1 96 23 MET B C 1
ATOM 1289 O O . MET B 1 23 ? -2.393 -6.422 -12.445 1 96 23 MET B O 1
ATOM 1293 N N . GLU B 1 24 ? -2.51 -4.195 -12.375 1 94.5 24 GLU B N 1
ATOM 1294 C CA . GLU B 1 24 ? -3.865 -4.172 -12.914 1 94.5 24 GLU B CA 1
ATOM 1295 C C . GLU B 1 24 ? -3.926 -4.844 -14.281 1 94.5 24 GLU B C 1
ATOM 1297 O O . GLU B 1 24 ? -4.824 -5.641 -14.555 1 94.5 24 GLU B O 1
ATOM 1302 N N . PHE B 1 25 ? -2.938 -4.523 -15.094 1 94.94 25 PHE B N 1
ATOM 1303 C CA . PHE B 1 25 ? -2.838 -5.117 -16.422 1 94.94 25 PHE B CA 1
ATOM 1304 C C . PHE B 1 25 ? -2.686 -6.629 -16.328 1 94.94 25 PHE B C 1
ATOM 1306 O O . PHE B 1 25 ? -3.422 -7.375 -16.984 1 94.94 25 PHE B O 1
ATOM 1313 N N . LEU B 1 26 ? -1.791 -7.125 -15.516 1 93.94 26 LEU B N 1
ATOM 1314 C CA . LEU B 1 26 ? -1.577 -8.555 -15.359 1 93.94 26 LEU B CA 1
ATOM 1315 C C . LEU B 1 26 ? -2.852 -9.25 -14.883 1 93.94 26 LEU B C 1
ATOM 1317 O O . LEU B 1 26 ? -3.244 -10.281 -15.43 1 93.94 26 LEU B O 1
ATOM 1321 N N . ALA B 1 27 ? -3.438 -8.625 -13.914 1 91.25 27 ALA B N 1
ATOM 1322 C CA . ALA B 1 27 ? -4.664 -9.195 -13.359 1 91.25 27 ALA B CA 1
ATOM 1323 C C . ALA B 1 27 ? -5.762 -9.266 -14.422 1 91.25 27 ALA B C 1
ATOM 1325 O O . ALA B 1 27 ? -6.523 -10.234 -14.469 1 91.25 27 ALA B O 1
ATOM 1326 N N . SER B 1 28 ? -5.859 -8.281 -15.227 1 91.88 28 SER B N 1
ATOM 1327 C CA . SER B 1 28 ? -6.875 -8.242 -16.266 1 91.88 28 SER B CA 1
ATOM 1328 C C . SER B 1 28 ? -6.656 -9.344 -17.297 1 91.88 28 SER B C 1
ATOM 1330 O O . SER B 1 28 ? -7.594 -9.758 -17.984 1 91.88 28 SER B O 1
ATOM 1332 N N . LYS B 1 29 ? -5.387 -9.789 -17.359 1 91.69 29 LYS B N 1
ATOM 1333 C CA . LYS B 1 29 ? -5.035 -10.883 -18.266 1 91.69 29 LYS B CA 1
ATOM 1334 C C . LYS B 1 29 ? -5.02 -12.219 -17.531 1 91.69 29 LYS B C 1
ATOM 1336 O O . LYS B 1 29 ? -4.625 -13.234 -18.094 1 91.69 29 LYS B O 1
ATOM 1341 N N . ARG B 1 30 ? -5.32 -12.188 -16.25 1 87.69 30 ARG B N 1
ATOM 1342 C CA . ARG B 1 30 ? -5.371 -13.383 -15.406 1 87.69 30 ARG B CA 1
ATOM 1343 C C . ARG B 1 30 ? -3.979 -13.969 -15.211 1 87.69 30 ARG B C 1
ATOM 1345 O O . ARG B 1 30 ? -3.812 -15.195 -15.203 1 87.69 30 ARG B O 1
ATOM 1352 N N . ILE B 1 31 ? -3.045 -13.133 -15.25 1 91.62 31 ILE B N 1
ATOM 1353 C CA . ILE B 1 31 ? -1.668 -13.516 -14.961 1 91.62 31 ILE B CA 1
ATOM 1354 C C . ILE B 1 31 ? -1.341 -13.211 -13.508 1 91.62 31 ILE B C 1
ATOM 1356 O O . ILE B 1 31 ? -1.6 -12.102 -13.023 1 91.62 31 ILE B O 1
ATOM 1360 N N . VAL B 1 32 ? -0.835 -14.172 -12.836 1 93.19 32 VAL B N 1
ATOM 1361 C CA . VAL B 1 32 ? -0.369 -14.008 -11.461 1 93.19 32 VAL B CA 1
ATOM 1362 C C . VAL B 1 32 ? 1.154 -13.898 -11.438 1 93.19 32 VAL B C 1
ATOM 1364 O O . VAL B 1 32 ? 1.853 -14.766 -11.961 1 93.19 32 VAL B O 1
ATOM 1367 N N . HIS B 1 33 ? 1.738 -12.836 -10.875 1 94 33 HIS B N 1
ATOM 1368 C CA . HIS B 1 33 ? 3.172 -12.57 -10.867 1 94 33 HIS B CA 1
ATOM 1369 C C . HIS B 1 33 ? 3.906 -13.508 -9.922 1 94 33 HIS B C 1
ATOM 1371 O O . HIS B 1 33 ? 4.938 -14.086 -10.281 1 94 33 HIS B O 1
ATOM 1377 N N . ARG B 1 34 ? 3.465 -13.656 -8.672 1 92.88 34 ARG B N 1
ATOM 1378 C CA . ARG B 1 34 ? 3.863 -14.617 -7.645 1 92.88 34 ARG B CA 1
ATOM 1379 C C . ARG B 1 34 ? 5.176 -14.211 -6.988 1 92.88 34 ARG B C 1
ATOM 1381 O O . ARG B 1 34 ? 5.613 -14.836 -6.02 1 92.88 34 ARG B O 1
ATOM 1388 N N . ASP B 1 35 ? 5.781 -13.141 -7.48 1 94.06 35 ASP B N 1
ATOM 1389 C CA . ASP B 1 35 ? 7.043 -12.703 -6.883 1 94.06 35 ASP B CA 1
ATOM 1390 C C . ASP B 1 35 ? 7.168 -11.188 -6.91 1 94.06 35 ASP B C 1
ATOM 1392 O O . ASP B 1 35 ? 8.234 -10.648 -7.23 1 94.06 35 ASP B O 1
ATOM 1396 N N . LEU B 1 36 ? 6.121 -10.453 -6.738 1 94.69 36 LEU B N 1
ATOM 1397 C CA . LEU B 1 36 ? 6.137 -9 -6.695 1 94.69 36 LEU B CA 1
ATOM 1398 C C . LEU B 1 36 ? 6.836 -8.492 -5.441 1 94.69 36 LEU B C 1
ATOM 1400 O O . LEU B 1 36 ? 6.48 -8.891 -4.328 1 94.69 36 LEU B O 1
ATOM 1404 N N . ALA B 1 37 ? 7.879 -7.727 -5.621 1 94.75 37 ALA B N 1
ATOM 1405 C CA . ALA B 1 37 ? 8.711 -7.129 -4.578 1 94.75 37 ALA B CA 1
ATOM 1406 C C . ALA B 1 37 ? 9.5 -5.941 -5.125 1 94.75 37 ALA B C 1
ATOM 1408 O O . ALA B 1 37 ? 9.695 -5.82 -6.336 1 94.75 37 ALA B O 1
ATOM 1409 N N . ALA B 1 38 ? 9.93 -5.031 -4.195 1 93.81 38 ALA B N 1
ATOM 1410 C CA . ALA B 1 38 ? 10.711 -3.875 -4.625 1 93.81 38 ALA B CA 1
ATOM 1411 C C . ALA B 1 38 ? 11.922 -4.309 -5.441 1 93.81 38 ALA B C 1
ATOM 1413 O O . ALA B 1 38 ? 12.305 -3.633 -6.402 1 93.81 38 ALA B O 1
ATOM 1414 N N . ARG B 1 39 ? 12.484 -5.465 -5.055 1 93.81 39 ARG B N 1
ATOM 1415 C CA . ARG B 1 39 ? 13.68 -5.965 -5.738 1 93.81 39 ARG B CA 1
ATOM 1416 C C . ARG B 1 39 ? 13.375 -6.281 -7.199 1 93.81 39 ARG B C 1
ATOM 1418 O O . ARG B 1 39 ? 14.297 -6.395 -8.016 1 93.81 39 ARG B O 1
ATOM 1425 N N . ASN B 1 40 ? 12.109 -6.48 -7.578 1 94.75 40 ASN B N 1
ATOM 1426 C CA . ASN B 1 40 ? 11.703 -6.828 -8.938 1 94.75 40 ASN B CA 1
ATOM 1427 C C . ASN B 1 40 ? 11.094 -5.629 -9.664 1 94.75 40 ASN B C 1
ATOM 1429 O O . ASN B 1 40 ? 10.352 -5.801 -10.633 1 94.75 40 ASN B O 1
ATOM 1433 N N . ILE B 1 41 ? 11.273 -4.402 -9.18 1 95.44 41 ILE B N 1
ATOM 1434 C CA . ILE B 1 41 ? 10.891 -3.158 -9.836 1 95.44 41 ILE B CA 1
ATOM 1435 C C . ILE B 1 41 ? 12.133 -2.467 -10.398 1 95.44 41 ILE B C 1
ATOM 1437 O O . ILE B 1 41 ? 13.008 -2.043 -9.641 1 95.44 41 ILE B O 1
ATOM 1441 N N . LEU B 1 42 ? 12.281 -2.379 -11.719 1 93.75 42 LEU B N 1
ATOM 1442 C CA . LEU B 1 42 ? 13.43 -1.769 -12.383 1 93.75 42 LEU B CA 1
ATOM 1443 C C . LEU B 1 42 ? 13.172 -0.291 -12.656 1 93.75 42 LEU B C 1
ATOM 1445 O O . LEU B 1 42 ? 12.102 0.078 -13.148 1 93.75 42 LEU B O 1
ATOM 1449 N N . LEU B 1 43 ? 14.047 0.545 -12.312 1 90.62 43 LEU B N 1
ATOM 1450 C CA . LEU B 1 43 ? 14.008 1.951 -12.703 1 90.62 43 LEU B CA 1
ATOM 1451 C C . LEU B 1 43 ? 14.531 2.137 -14.125 1 90.62 43 LEU B C 1
ATOM 1453 O O . LEU B 1 43 ? 15.727 1.95 -14.383 1 90.62 43 LEU B O 1
ATOM 1457 N N . LEU B 1 44 ? 13.664 2.414 -15.094 1 93.19 44 LEU B N 1
ATOM 1458 C CA . LEU B 1 44 ? 14.07 2.688 -16.469 1 93.19 44 LEU B CA 1
ATOM 1459 C C . LEU B 1 44 ? 14.648 4.09 -16.594 1 93.19 44 LEU B C 1
ATOM 1461 O O . LEU B 1 44 ? 15.508 4.336 -17.453 1 93.19 44 LEU B O 1
ATOM 1465 N N . SER B 1 45 ? 14.148 5.027 -15.836 1 90.94 45 SER B N 1
ATOM 1466 C CA . SER B 1 45 ? 14.602 6.398 -15.648 1 90.94 45 SER B CA 1
ATOM 1467 C C . SER B 1 45 ? 14.297 6.898 -14.234 1 90.94 45 SER B C 1
ATOM 1469 O O . SER B 1 45 ? 13.867 6.121 -13.383 1 90.94 45 SER B O 1
ATOM 1471 N N . LYS B 1 46 ? 14.523 8.172 -14.047 1 85.94 46 LYS B N 1
ATOM 1472 C CA . LYS B 1 46 ? 14.234 8.75 -12.734 1 85.94 46 LYS B CA 1
ATOM 1473 C C . LYS B 1 46 ? 12.734 8.719 -12.445 1 85.94 46 LYS B C 1
ATOM 1475 O O . LYS B 1 46 ? 12.32 8.727 -11.281 1 85.94 46 LYS B O 1
ATOM 1480 N N . GLN B 1 47 ? 11.961 8.578 -13.492 1 89.31 47 GLN B N 1
ATOM 1481 C CA . GLN B 1 47 ? 10.531 8.758 -13.273 1 89.31 47 GLN B CA 1
ATOM 1482 C C . GLN B 1 47 ? 9.742 7.551 -13.773 1 89.31 47 GLN B C 1
ATOM 1484 O O . GLN B 1 47 ? 8.508 7.543 -13.727 1 89.31 47 GLN B O 1
ATOM 1489 N N . GLN B 1 48 ? 10.484 6.551 -14.211 1 94.25 48 GLN B N 1
ATOM 1490 C CA . GLN B 1 48 ? 9.781 5.43 -14.82 1 94.25 48 GLN B CA 1
ATOM 1491 C C . GLN B 1 48 ? 10.258 4.098 -14.242 1 94.25 48 GLN B C 1
ATOM 1493 O O . GLN B 1 48 ? 11.461 3.871 -14.117 1 94.25 48 GLN B O 1
ATOM 1498 N N . VAL B 1 49 ? 9.219 3.289 -13.938 1 95.62 49 VAL B N 1
ATOM 1499 C CA . VAL B 1 49 ? 9.555 1.96 -13.438 1 95.62 49 VAL B CA 1
ATOM 1500 C C . VAL B 1 49 ? 8.812 0.9 -14.25 1 95.62 49 VAL B C 1
ATOM 1502 O O . VAL B 1 49 ? 7.809 1.196 -14.898 1 95.62 49 VAL B O 1
ATOM 1505 N N . LYS B 1 50 ? 9.367 -0.291 -14.25 1 95.25 50 LYS B N 1
ATOM 1506 C CA . LYS B 1 50 ? 8.727 -1.463 -14.836 1 95.25 50 LYS B CA 1
ATOM 1507 C C . LYS B 1 50 ? 8.836 -2.672 -13.914 1 95.25 50 LYS B C 1
ATOM 1509 O O . LYS B 1 50 ? 9.836 -2.838 -13.211 1 95.25 50 LYS B O 1
ATOM 1514 N N . ILE B 1 51 ? 7.742 -3.426 -13.898 1 95.38 51 ILE B N 1
ATOM 1515 C CA . ILE B 1 51 ? 7.781 -4.699 -13.195 1 95.38 51 ILE B CA 1
ATOM 1516 C C . ILE B 1 51 ? 8.688 -5.68 -13.938 1 95.38 51 ILE B C 1
ATOM 1518 O O . ILE B 1 51 ? 8.508 -5.898 -15.141 1 95.38 51 ILE B O 1
ATOM 1522 N N . ALA B 1 52 ? 9.633 -6.133 -13.156 1 91.5 52 ALA B N 1
ATOM 1523 C CA . ALA B 1 52 ? 10.602 -7.062 -13.734 1 91.5 52 ALA B CA 1
ATOM 1524 C C . ALA B 1 52 ? 10.391 -8.477 -13.203 1 91.5 52 ALA B C 1
ATOM 1526 O O . ALA B 1 52 ? 9.586 -8.695 -12.297 1 91.5 52 ALA B O 1
ATOM 1527 N N . ASP B 1 53 ? 11.125 -9.43 -13.773 1 83.25 53 ASP B N 1
ATOM 1528 C CA . ASP B 1 53 ? 11.188 -10.836 -13.375 1 83.25 53 ASP B CA 1
ATOM 1529 C C . ASP B 1 53 ? 9.797 -11.453 -13.328 1 83.25 53 ASP B C 1
ATOM 1531 O O . ASP B 1 53 ? 9.211 -11.594 -12.25 1 83.25 53 ASP B O 1
ATOM 1535 N N . LEU B 1 54 ? 9.281 -11.898 -14.359 1 83.75 54 LEU B N 1
ATOM 1536 C CA . LEU B 1 54 ? 8.023 -12.625 -14.445 1 83.75 54 LEU B CA 1
ATOM 1537 C C . LEU B 1 54 ? 8.258 -14.125 -14.445 1 83.75 54 LEU B C 1
ATOM 1539 O O . LEU B 1 54 ? 7.434 -14.891 -14.953 1 83.75 54 LEU B O 1
ATOM 1543 N N . GLY B 1 55 ? 9.391 -14.484 -13.875 1 77.81 55 GLY B N 1
ATOM 1544 C CA . GLY B 1 55 ? 9.836 -15.867 -13.93 1 77.81 55 GLY B CA 1
ATOM 1545 C C . GLY B 1 55 ? 8.898 -16.828 -13.219 1 77.81 55 GLY B C 1
ATOM 1546 O O . GLY B 1 55 ? 8.781 -17.984 -13.602 1 77.81 55 GLY B O 1
ATOM 1547 N N . LEU B 1 56 ? 8.234 -16.344 -12.227 1 78.31 56 LEU B N 1
ATOM 1548 C CA . LEU B 1 56 ? 7.328 -17.219 -11.477 1 78.31 56 LEU B CA 1
ATOM 1549 C C . LEU B 1 56 ? 5.887 -17 -11.922 1 78.31 56 LEU B C 1
ATOM 1551 O O . LEU B 1 56 ? 4.98 -17.688 -11.438 1 78.31 56 LEU B O 1
ATOM 1555 N N . SER B 1 57 ? 5.676 -16.141 -12.852 1 85.69 57 SER B N 1
ATOM 1556 C CA . SER B 1 57 ? 4.312 -15.797 -13.242 1 85.69 57 SER B CA 1
ATOM 1557 C C . SER B 1 57 ? 3.592 -16.984 -13.875 1 85.69 57 SER B C 1
ATOM 1559 O O . SER B 1 57 ? 4.23 -17.875 -14.422 1 85.69 57 SER B O 1
ATOM 1561 N N . ARG B 1 58 ? 2.266 -17 -13.664 1 80.06 58 ARG B N 1
ATOM 1562 C CA . ARG B 1 58 ? 1.438 -18.062 -14.219 1 80.06 58 ARG B CA 1
ATOM 1563 C C . ARG B 1 58 ? 0.034 -17.562 -14.531 1 80.06 58 ARG B C 1
ATOM 1565 O O . ARG B 1 58 ? -0.41 -16.562 -13.984 1 80.06 58 ARG B O 1
ATOM 1572 N N . ASP B 1 59 ? -0.475 -18.484 -15.492 1 76.5 59 ASP B N 1
ATOM 1573 C CA . ASP B 1 59 ? -1.896 -18.25 -15.727 1 76.5 59 ASP B CA 1
ATOM 1574 C C . ASP B 1 59 ? -2.734 -18.672 -14.523 1 76.5 59 ASP B C 1
ATOM 1576 O O . ASP B 1 59 ? -2.549 -19.781 -14 1 76.5 59 ASP B O 1
ATOM 1580 N N . ALA B 1 60 ? -3.506 -17.797 -14.07 1 69.19 60 ALA B N 1
ATOM 1581 C CA . ALA B 1 60 ? -4.305 -18.031 -12.867 1 69.19 60 ALA B CA 1
ATOM 1582 C C . ALA B 1 60 ? -5.148 -19.297 -12.992 1 69.19 60 ALA B C 1
ATOM 1584 O O . ALA B 1 60 ? -5.5 -19.922 -11.992 1 69.19 60 ALA B O 1
ATOM 1585 N N . TYR B 1 61 ? -5.508 -19.641 -14.172 1 58.53 61 TYR B N 1
ATOM 1586 C CA . TYR B 1 61 ? -6.359 -20.797 -14.391 1 58.53 61 TYR B CA 1
ATOM 1587 C C . TYR B 1 61 ? -5.531 -22.078 -14.484 1 58.53 61 TYR B C 1
ATOM 1589 O O . TYR B 1 61 ? -6.074 -23.188 -14.469 1 58.53 61 TYR B O 1
ATOM 1597 N N . GLU B 1 62 ? -4.328 -21.812 -14.75 1 60.5 62 GLU B N 1
ATOM 1598 C CA . GLU B 1 62 ? -3.545 -23.047 -14.867 1 60.5 62 GLU B CA 1
ATOM 1599 C C . GLU B 1 62 ? -3.385 -23.719 -13.508 1 60.5 62 GLU B C 1
ATOM 1601 O O . GLU B 1 62 ? -2.922 -23.094 -12.547 1 60.5 62 GLU B O 1
ATOM 1606 N N . GLU B 1 63 ? -4.457 -24.312 -13.062 1 52.38 63 GLU B N 1
ATOM 1607 C CA . GLU B 1 63 ? -4.645 -25.062 -11.82 1 52.38 63 GLU B CA 1
ATOM 1608 C C . GLU B 1 63 ? -3.355 -25.75 -11.391 1 52.38 63 GLU B C 1
ATOM 1610 O O . GLU B 1 63 ? -3.285 -26.328 -10.297 1 52.38 63 GLU B O 1
ATOM 1615 N N . GLY B 1 64 ? -2.408 -26.016 -12.359 1 47.44 64 GLY B N 1
ATOM 1616 C CA . GLY B 1 64 ? -1.426 -26.938 -11.82 1 47.44 64 GLY B CA 1
ATOM 1617 C C . GLY B 1 64 ? -0.579 -26.328 -10.719 1 47.44 64 GLY B C 1
ATOM 1618 O O . GLY B 1 64 ? -0.44 -25.109 -10.633 1 47.44 64 GLY B O 1
ATOM 1619 N N . LEU B 1 65 ? -0.753 -27 -9.555 1 45.25 65 LEU B N 1
ATOM 1620 C CA . LEU B 1 65 ? 0.077 -26.75 -8.383 1 45.25 65 LEU B CA 1
ATOM 1621 C C . LEU B 1 65 ? 1.523 -26.484 -8.781 1 45.25 65 LEU B C 1
ATOM 1623 O O . LEU B 1 65 ? 2.23 -27.406 -9.211 1 45.25 65 LEU B O 1
ATOM 1627 N N . TYR B 1 66 ? 1.61 -25.578 -9.703 1 48.25 66 TYR B N 1
ATOM 1628 C CA . TYR B 1 66 ? 3.051 -25.375 -9.812 1 48.25 66 TYR B CA 1
ATOM 1629 C C . TYR B 1 66 ? 3.658 -25.062 -8.445 1 48.25 66 TYR B C 1
ATOM 1631 O O . TYR B 1 66 ? 3.291 -24.062 -7.812 1 48.25 66 TYR B O 1
ATOM 1639 N N . ARG B 1 67 ? 3.855 -26.156 -7.781 1 47.81 67 ARG B N 1
ATOM 1640 C CA . ARG B 1 67 ? 4.742 -26.078 -6.621 1 47.81 67 ARG B CA 1
ATOM 1641 C C . ARG B 1 67 ? 6.148 -25.672 -7.035 1 47.81 67 ARG B C 1
ATOM 1643 O O . ARG B 1 67 ? 6.801 -26.359 -7.82 1 47.81 67 ARG B O 1
ATOM 1650 N N . LYS B 1 68 ? 6.285 -24.453 -7.371 1 48.75 68 LYS B N 1
ATOM 1651 C CA . LYS B 1 68 ? 7.727 -24.234 -7.348 1 48.75 68 LYS B CA 1
ATOM 1652 C C . LYS B 1 68 ? 8.383 -25.016 -6.211 1 48.75 68 LYS B C 1
ATOM 1654 O O . LYS B 1 68 ? 8.219 -24.672 -5.039 1 48.75 68 LYS B O 1
ATOM 1659 N N . THR B 1 69 ? 8.094 -26.234 -6.195 1 40.56 69 THR B N 1
ATOM 1660 C CA . THR B 1 69 ? 8.781 -27.125 -5.27 1 40.56 69 THR B CA 1
ATOM 1661 C C . THR B 1 69 ? 10.289 -26.922 -5.348 1 40.56 69 THR B C 1
ATOM 1663 O O . THR B 1 69 ? 11.047 -27.625 -4.676 1 40.56 69 THR B O 1
ATOM 1666 N N . THR B 1 70 ? 10.812 -26.547 -6.605 1 40.19 70 THR B N 1
ATOM 1667 C CA . THR B 1 70 ? 12.234 -26.828 -6.43 1 40.19 70 THR B CA 1
ATOM 1668 C C . THR B 1 70 ? 12.797 -26.047 -5.242 1 40.19 70 THR B C 1
ATOM 1670 O O . THR B 1 70 ? 12.227 -25.047 -4.82 1 40.19 70 THR B O 1
ATOM 1673 N N . GLY B 1 71 ? 13.938 -26.531 -4.75 1 47.84 71 GLY B N 1
ATOM 1674 C CA . GLY B 1 71 ? 14.875 -26.203 -3.686 1 47.84 71 GLY B CA 1
ATOM 1675 C C . GLY B 1 71 ? 15.055 -24.703 -3.508 1 47.84 71 GLY B C 1
ATOM 1676 O O . GLY B 1 71 ? 15.945 -24.266 -2.779 1 47.84 71 GLY B O 1
ATOM 1677 N N . GLY B 1 72 ? 14.391 -23.859 -4.43 1 55.5 72 GLY B N 1
ATOM 1678 C CA . GLY B 1 72 ? 14.891 -22.484 -4.352 1 55.5 72 GLY B CA 1
ATOM 1679 C C . GLY B 1 72 ? 14.172 -21.641 -3.328 1 55.5 72 GLY B C 1
ATOM 1680 O O . GLY B 1 72 ? 13.156 -22.062 -2.768 1 55.5 72 GLY B O 1
ATOM 1681 N N . ARG B 1 73 ? 14.773 -20.562 -2.787 1 69.44 73 ARG B N 1
ATOM 1682 C CA . ARG B 1 73 ? 14.367 -19.656 -1.731 1 69.44 73 ARG B CA 1
ATOM 1683 C C . ARG B 1 73 ? 13.125 -18.859 -2.145 1 69.44 73 ARG B C 1
ATOM 1685 O O . ARG B 1 73 ? 13.125 -18.188 -3.182 1 69.44 73 ARG B O 1
ATOM 1692 N N . LEU B 1 74 ? 11.836 -19.344 -1.827 1 82.62 74 LEU B N 1
ATOM 1693 C CA . LEU B 1 74 ? 10.586 -18.609 -2.02 1 82.62 74 LEU B CA 1
ATOM 1694 C C . LEU B 1 74 ? 10.641 -17.25 -1.33 1 82.62 74 LEU B C 1
ATOM 1696 O O . LEU B 1 74 ? 11.312 -17.094 -0.303 1 82.62 74 LEU B O 1
ATOM 1700 N N . PRO B 1 75 ? 10.055 -16.266 -2.02 1 90.5 75 PRO B N 1
ATOM 1701 C CA . PRO B 1 75 ? 10 -14.969 -1.345 1 90.5 75 PRO B CA 1
ATOM 1702 C C . PRO B 1 75 ? 8.969 -14.93 -0.219 1 90.5 75 PRO B C 1
ATOM 1704 O O . PRO B 1 75 ? 8.008 -14.164 -0.281 1 90.5 75 PRO B O 1
ATOM 1707 N N . VAL B 1 76 ? 9.219 -15.656 0.785 1 91.31 76 VAL B N 1
ATOM 1708 C CA . VAL B 1 76 ? 8.273 -15.984 1.845 1 91.31 76 VAL B CA 1
ATOM 1709 C C . VAL B 1 76 ? 7.727 -14.703 2.467 1 91.31 76 VAL B C 1
ATOM 1711 O O . VAL B 1 76 ? 6.547 -14.625 2.816 1 91.31 76 VAL B O 1
ATOM 1714 N N . ARG B 1 77 ? 8.508 -13.664 2.535 1 91.56 77 ARG B N 1
ATOM 1715 C CA . ARG B 1 77 ? 8.133 -12.445 3.242 1 91.56 77 ARG B CA 1
ATOM 1716 C C . ARG B 1 77 ? 7.133 -11.633 2.434 1 91.56 77 ARG B C 1
ATOM 1718 O O . ARG B 1 77 ? 6.473 -10.734 2.971 1 91.56 77 ARG B O 1
ATOM 1725 N N . TRP B 1 78 ? 6.984 -11.945 1.19 1 93.06 78 TRP B N 1
ATOM 1726 C CA . TRP B 1 78 ? 6.098 -11.188 0.313 1 93.06 78 TRP B CA 1
ATOM 1727 C C . TRP B 1 78 ? 4.84 -11.992 -0.01 1 93.06 78 TRP B C 1
ATOM 1729 O O . TRP B 1 78 ? 3.889 -11.461 -0.586 1 93.06 78 TRP B O 1
ATOM 1739 N N . MET B 1 79 ? 4.824 -13.227 0.481 1 91.06 79 MET B N 1
ATOM 1740 C CA . MET B 1 79 ? 3.76 -14.141 0.069 1 91.06 79 MET B CA 1
ATOM 1741 C C . MET B 1 79 ? 2.551 -14.016 0.991 1 91.06 79 MET B C 1
ATOM 1743 O O . MET B 1 79 ? 2.703 -13.828 2.199 1 91.06 79 MET B O 1
ATOM 1747 N N . ALA B 1 80 ? 1.401 -14.242 0.305 1 86.88 80 ALA B N 1
ATOM 1748 C CA . ALA B 1 80 ? 0.148 -14.266 1.055 1 86.88 80 ALA B CA 1
ATOM 1749 C C . ALA B 1 80 ? 0.032 -15.539 1.888 1 86.88 80 ALA B C 1
ATOM 1751 O O . ALA B 1 80 ? 0.661 -16.547 1.574 1 86.88 80 ALA B O 1
ATOM 1752 N N . VAL B 1 81 ? -0.773 -15.469 2.896 1 86.38 81 VAL B N 1
ATOM 1753 C CA . VAL B 1 81 ? -0.963 -16.594 3.807 1 86.38 81 VAL B CA 1
ATOM 1754 C C . VAL B 1 81 ? -1.434 -17.812 3.023 1 86.38 81 VAL B C 1
ATOM 1756 O O . VAL B 1 81 ? -0.929 -18.922 3.229 1 86.38 81 VAL B O 1
ATOM 1759 N N . GLU B 1 82 ? -2.414 -17.594 2.098 1 86.12 82 GLU B N 1
ATOM 1760 C CA . GLU B 1 82 ? -2.936 -18.719 1.325 1 86.12 82 GLU B CA 1
ATOM 1761 C C . GLU B 1 82 ? -1.845 -19.359 0.465 1 86.12 82 GLU B C 1
ATOM 1763 O O . GLU B 1 82 ? -1.854 -20.562 0.232 1 86.12 82 GLU B O 1
ATOM 1768 N N . SER B 1 83 ? -0.934 -18.562 0.007 1 87.88 83 SER B N 1
ATOM 1769 C CA . SER B 1 83 ? 0.186 -19.062 -0.784 1 87.88 83 SER B CA 1
ATOM 1770 C C . SER B 1 83 ? 1.176 -19.828 0.083 1 87.88 83 SER B C 1
ATOM 1772 O O . SER B 1 83 ? 1.662 -20.891 -0.314 1 87.88 83 SER B O 1
ATOM 1774 N N . LEU B 1 84 ? 1.392 -19.344 1.258 1 88.25 84 LEU B N 1
ATOM 1775 C CA . LEU B 1 84 ? 2.318 -19.969 2.191 1 88.25 84 LEU B CA 1
ATOM 1776 C C . LEU B 1 84 ? 1.76 -21.297 2.701 1 88.25 84 LEU B C 1
ATOM 1778 O O . LEU B 1 84 ? 2.494 -22.281 2.828 1 88.25 84 LEU B O 1
ATOM 1782 N N . SER B 1 85 ? 0.475 -21.344 2.912 1 86.81 85 SER B N 1
ATOM 1783 C CA . SER B 1 85 ? -0.136 -22.5 3.576 1 86.81 85 SER B CA 1
ATOM 1784 C C . SER B 1 85 ? -0.558 -23.562 2.566 1 86.81 85 SER B C 1
ATOM 1786 O O . SER B 1 85 ? -0.44 -24.75 2.834 1 86.81 85 SER B O 1
ATOM 1788 N N . HIS B 1 86 ? -1.068 -23.031 1.423 1 85.94 86 HIS B N 1
ATOM 1789 C CA . HIS B 1 86 ? -1.736 -23.969 0.54 1 85.94 86 HIS B CA 1
ATOM 1790 C C . HIS B 1 86 ? -1.134 -23.938 -0.861 1 85.94 86 HIS B C 1
ATOM 1792 O O . HIS B 1 86 ? -1.641 -24.594 -1.774 1 85.94 86 HIS B O 1
ATOM 1798 N N . PHE B 1 87 ? -0.107 -23.109 -1.015 1 84.44 87 PHE B N 1
ATOM 1799 C CA . PHE B 1 87 ? 0.514 -22.953 -2.326 1 84.44 87 PHE B CA 1
ATOM 1800 C C . PHE B 1 87 ? -0.516 -22.547 -3.371 1 84.44 87 PHE B C 1
ATOM 1802 O O . PHE B 1 87 ? -0.49 -23.031 -4.504 1 84.44 87 PHE B O 1
ATOM 1809 N N . THR B 1 88 ? -1.479 -21.812 -2.898 1 84.56 88 THR B N 1
ATOM 1810 C CA . THR B 1 88 ? -2.494 -21.234 -3.775 1 84.56 88 THR B CA 1
ATOM 1811 C C . THR B 1 88 ? -2.119 -19.812 -4.176 1 84.56 88 THR B C 1
ATOM 1813 O O . THR B 1 88 ? -1.811 -18.984 -3.32 1 84.56 88 THR B O 1
ATOM 1816 N N . TYR B 1 89 ? -2.115 -19.609 -5.492 1 87.31 89 TYR B N 1
ATOM 1817 C CA . TYR B 1 89 ? -1.771 -18.297 -6.039 1 87.31 89 TYR B CA 1
ATOM 1818 C C . TYR B 1 89 ? -2.906 -17.75 -6.891 1 87.31 89 TYR B C 1
ATOM 1820 O O . TYR B 1 89 ? -3.355 -18.406 -7.836 1 87.31 89 TYR B O 1
ATOM 1828 N N . THR B 1 90 ? -3.354 -16.578 -6.496 1 85.88 90 THR B N 1
ATOM 1829 C CA . THR B 1 90 ? -4.41 -15.867 -7.203 1 85.88 90 THR B CA 1
ATOM 1830 C C . THR B 1 90 ? -4.02 -14.414 -7.434 1 85.88 90 THR B C 1
ATOM 1832 O O . THR B 1 90 ? -3.025 -13.938 -6.879 1 85.88 90 THR B O 1
ATOM 1835 N N . PRO B 1 91 ? -4.766 -13.727 -8.258 1 87.19 91 PRO B N 1
ATOM 1836 C CA . PRO B 1 91 ? -4.523 -12.281 -8.367 1 87.19 91 PRO B CA 1
ATOM 1837 C C . PRO B 1 91 ? -4.582 -11.57 -7.02 1 87.19 91 PRO B C 1
ATOM 1839 O O . PRO B 1 91 ? -3.871 -10.586 -6.809 1 87.19 91 PRO B O 1
ATOM 1842 N N . MET B 1 92 ? -5.324 -12.172 -6.16 1 87.12 92 MET B N 1
ATOM 1843 C CA . MET B 1 92 ? -5.398 -11.57 -4.828 1 87.12 92 MET B CA 1
ATOM 1844 C C . MET B 1 92 ? -4.102 -11.797 -4.059 1 87.12 92 MET B C 1
ATOM 1846 O O . MET B 1 92 ? -3.693 -10.953 -3.262 1 87.12 92 MET B O 1
ATOM 1850 N N . SER B 1 93 ? -3.449 -12.914 -4.293 1 89.44 93 SER B N 1
ATOM 1851 C CA . SER B 1 93 ? -2.131 -13.133 -3.703 1 89.44 93 SER B CA 1
ATOM 1852 C C . SER B 1 93 ? -1.146 -12.055 -4.141 1 89.44 93 SER B C 1
ATOM 1854 O O . SER B 1 93 ? -0.334 -11.586 -3.338 1 89.44 93 SER B O 1
ATOM 1856 N N . ASP B 1 94 ? -1.265 -11.602 -5.395 1 92.31 94 ASP B N 1
ATOM 1857 C CA . ASP B 1 94 ? -0.402 -10.547 -5.918 1 92.31 94 ASP B CA 1
ATOM 1858 C C . ASP B 1 94 ? -0.757 -9.195 -5.305 1 92.31 94 ASP B C 1
ATOM 1860 O O . ASP B 1 94 ? 0.116 -8.344 -5.117 1 92.31 94 ASP B O 1
ATOM 1864 N N . VAL B 1 95 ? -2.045 -9.023 -4.996 1 90.75 95 VAL B N 1
ATOM 1865 C CA . VAL B 1 95 ? -2.451 -7.801 -4.32 1 90.75 95 VAL B CA 1
ATOM 1866 C C . VAL B 1 95 ? -1.811 -7.734 -2.938 1 90.75 95 VAL B C 1
ATOM 1868 O O . VAL B 1 95 ? -1.372 -6.668 -2.498 1 90.75 95 VAL B O 1
ATOM 1871 N N . TRP B 1 96 ? -1.68 -8.867 -2.311 1 88.25 96 TRP B N 1
ATOM 1872 C CA . TRP B 1 96 ? -0.958 -8.93 -1.045 1 88.25 96 TRP B CA 1
ATOM 1873 C C . TRP B 1 96 ? 0.5 -8.523 -1.228 1 88.25 96 TRP B C 1
ATOM 1875 O O . TRP B 1 96 ? 0.999 -7.645 -0.523 1 88.25 96 TRP B O 1
ATOM 1885 N N . SER B 1 97 ? 1.12 -9.094 -2.113 1 92.38 97 SER B N 1
ATOM 1886 C CA . SER B 1 97 ? 2.521 -8.781 -2.381 1 92.38 97 SER B CA 1
ATOM 1887 C C . SER B 1 97 ? 2.703 -7.305 -2.711 1 92.38 97 SER B C 1
ATOM 1889 O O . SER B 1 97 ? 3.715 -6.703 -2.346 1 92.38 97 SER B O 1
ATOM 1891 N N . PHE B 1 98 ? 1.76 -6.738 -3.373 1 94.19 98 PHE B N 1
ATOM 1892 C CA . PHE B 1 98 ? 1.769 -5.312 -3.684 1 94.19 98 PHE B CA 1
ATOM 1893 C C . PHE B 1 98 ? 1.724 -4.48 -2.406 1 94.19 98 PHE B C 1
ATOM 1895 O O . PHE B 1 98 ? 2.428 -3.477 -2.291 1 94.19 98 PHE B O 1
ATOM 1902 N N . GLY B 1 99 ? 0.933 -4.922 -1.53 1 89.44 99 GLY B N 1
ATOM 1903 C CA . GLY B 1 99 ? 0.919 -4.258 -0.236 1 89.44 99 GLY B CA 1
ATOM 1904 C C . GLY B 1 99 ? 2.271 -4.266 0.453 1 89.44 99 GLY B C 1
ATOM 1905 O O . GLY B 1 99 ? 2.701 -3.244 0.997 1 89.44 99 GLY B O 1
ATOM 1906 N N . VAL B 1 100 ? 2.936 -5.359 0.458 1 89.94 100 VAL B N 1
ATOM 1907 C CA . VAL B 1 100 ? 4.258 -5.484 1.062 1 89.94 100 VAL B CA 1
ATOM 1908 C C . VAL B 1 100 ? 5.254 -4.602 0.313 1 89.94 100 VAL B C 1
ATOM 1910 O O . VAL B 1 100 ? 6.078 -3.926 0.932 1 89.94 100 VAL B O 1
ATOM 1913 N N . LEU B 1 101 ? 5.176 -4.574 -0.979 1 92.44 101 LEU B N 1
ATOM 1914 C CA . LEU B 1 101 ? 6.02 -3.717 -1.806 1 92.44 101 LEU B CA 1
ATOM 1915 C C . LEU B 1 101 ? 5.824 -2.248 -1.444 1 92.44 101 LEU B C 1
ATOM 1917 O O . LEU B 1 101 ? 6.793 -1.496 -1.336 1 92.44 101 LEU B O 1
ATOM 1921 N N . MET B 1 102 ? 4.586 -1.877 -1.33 1 88.19 102 MET B N 1
ATOM 1922 C CA . MET B 1 102 ? 4.297 -0.498 -0.947 1 88.19 102 MET B CA 1
ATOM 1923 C C . MET B 1 102 ? 4.957 -0.153 0.383 1 88.19 102 MET B C 1
ATOM 1925 O O . MET B 1 102 ? 5.504 0.939 0.545 1 88.19 102 MET B O 1
ATOM 1929 N N . TRP B 1 103 ? 4.906 -1.06 1.238 1 83.44 103 TRP B N 1
ATOM 1930 C CA . TRP B 1 103 ? 5.559 -0.881 2.531 1 83.44 103 TRP B CA 1
ATOM 1931 C C . TRP B 1 103 ? 7.066 -0.698 2.359 1 83.44 103 TRP B C 1
ATOM 1933 O O . TRP B 1 103 ? 7.664 0.177 2.986 1 83.44 103 TRP B O 1
ATOM 1943 N N . GLU B 1 104 ? 7.703 -1.449 1.526 1 87.69 104 GLU B N 1
ATOM 1944 C CA . GLU B 1 104 ? 9.117 -1.302 1.206 1 87.69 104 GLU B CA 1
ATOM 1945 C C . GLU B 1 104 ? 9.43 0.105 0.7 1 87.69 104 GLU B C 1
ATOM 1947 O O . GLU B 1 104 ? 10.398 0.729 1.137 1 87.69 104 GLU B O 1
ATOM 1952 N N . VAL B 1 105 ? 8.547 0.551 -0.158 1 86.62 105 VAL B N 1
ATOM 1953 C CA . VAL B 1 105 ? 8.75 1.8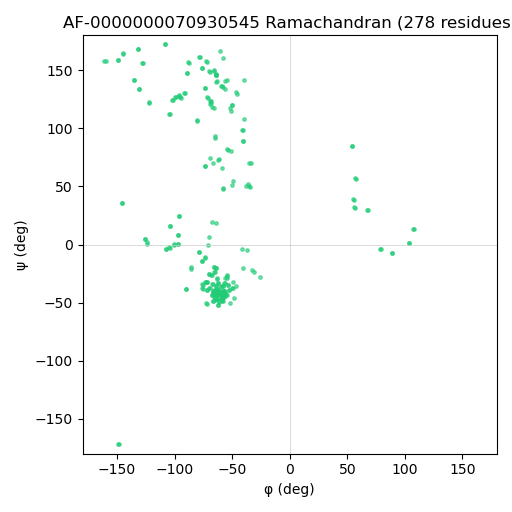53 -0.787 1 86.62 105 VAL B CA 1
ATOM 1954 C C . VAL B 1 105 ? 8.625 2.957 0.259 1 86.62 105 VAL B C 1
ATOM 1956 O O . VAL B 1 105 ? 9.461 3.861 0.324 1 86.62 105 VAL B O 1
ATOM 1959 N N . MET B 1 106 ? 7.617 2.818 1.102 1 77.5 106 MET B N 1
ATOM 1960 C CA . MET B 1 106 ? 7.336 3.848 2.098 1 77.5 106 MET B CA 1
ATOM 1961 C C . MET B 1 106 ? 8.414 3.869 3.176 1 77.5 106 MET B C 1
ATOM 1963 O O . MET B 1 106 ? 8.672 4.91 3.781 1 77.5 106 MET B O 1
ATOM 1967 N N . THR B 1 107 ? 9.086 2.766 3.385 1 78.44 107 THR B N 1
ATOM 1968 C CA . THR B 1 107 ? 10.141 2.68 4.391 1 78.44 107 THR B CA 1
ATOM 1969 C C . THR B 1 107 ? 11.508 2.869 3.756 1 78.44 107 THR B C 1
ATOM 1971 O O . THR B 1 107 ? 12.539 2.723 4.426 1 78.44 107 THR B O 1
ATOM 1974 N N . LEU B 1 108 ? 11.477 3.229 2.502 1 79.5 108 LEU B N 1
ATOM 1975 C CA . LEU B 1 108 ? 12.68 3.488 1.721 1 79.5 108 LEU B CA 1
ATOM 1976 C C . LEU B 1 108 ? 13.625 2.287 1.759 1 79.5 108 LEU B C 1
ATOM 1978 O O . LEU B 1 108 ? 14.836 2.449 1.909 1 79.5 108 LEU B O 1
ATOM 1982 N N . GLY B 1 109 ? 12.961 0.991 1.702 1 80.31 109 GLY B N 1
ATOM 1983 C CA . GLY B 1 109 ? 13.773 -0.188 1.426 1 80.31 109 GLY B CA 1
ATOM 1984 C C . GLY B 1 109 ? 13.961 -1.078 2.639 1 80.31 109 GLY B C 1
ATOM 1985 O O . GLY B 1 109 ? 14.852 -1.933 2.654 1 80.31 109 GLY B O 1
ATOM 1986 N N . ALA B 1 110 ? 13.242 -0.911 3.688 1 78.06 110 ALA B N 1
ATOM 1987 C CA . ALA B 1 110 ? 13.336 -1.827 4.82 1 78.06 110 ALA B CA 1
ATOM 1988 C C . ALA B 1 110 ? 12.875 -3.229 4.434 1 78.06 110 ALA B C 1
ATOM 1990 O O . ALA B 1 110 ? 12.055 -3.391 3.529 1 78.06 110 ALA B O 1
ATOM 1991 N N . VAL B 1 111 ? 13.562 -4.25 5.074 1 82.94 111 VAL B N 1
ATOM 1992 C CA . VAL B 1 111 ? 13.164 -5.633 4.844 1 82.94 111 VAL B CA 1
ATOM 1993 C C . VAL B 1 111 ? 11.852 -5.918 5.57 1 82.94 111 VAL B C 1
ATOM 1995 O O . VAL B 1 111 ? 11.68 -5.543 6.734 1 82.94 111 VAL B O 1
ATOM 1998 N N . PRO B 1 112 ? 10.93 -6.598 4.828 1 85.5 112 PRO B N 1
ATOM 1999 C CA . PRO B 1 112 ? 9.688 -6.938 5.516 1 85.5 112 PRO B CA 1
ATOM 2000 C C . PRO B 1 112 ? 9.898 -7.895 6.688 1 85.5 112 PRO B C 1
ATOM 2002 O O . PRO B 1 112 ? 10.742 -8.797 6.605 1 85.5 112 PRO B O 1
ATOM 2005 N N . TYR B 1 113 ? 9.156 -7.633 7.777 1 83.5 113 TYR B N 1
ATOM 2006 C CA . TYR B 1 113 ? 9.156 -8.461 8.977 1 83.5 113 TYR B CA 1
ATOM 2007 C C . TYR B 1 113 ? 10.555 -8.594 9.555 1 83.5 113 TYR B C 1
ATOM 2009 O O . TYR B 1 113 ? 11.039 -9.703 9.789 1 83.5 113 TYR B O 1
ATOM 2017 N N . PRO B 1 114 ? 11.086 -7.461 9.82 1 78.12 114 PRO B N 1
ATOM 2018 C CA . PRO B 1 114 ? 12.438 -7.543 10.391 1 78.12 114 PRO B CA 1
ATOM 2019 C C . PRO B 1 114 ? 12.484 -8.336 11.695 1 78.12 114 PRO B C 1
ATOM 2021 O O . PRO B 1 114 ? 11.578 -8.219 12.523 1 78.12 114 PRO B O 1
ATOM 2024 N N . GLY B 1 115 ? 13.453 -9.156 11.805 1 79.88 115 GLY B N 1
ATOM 2025 C CA . GLY B 1 115 ? 13.633 -9.93 13.023 1 79.88 115 GLY B CA 1
ATOM 2026 C C . GLY B 1 115 ? 12.883 -11.25 13.008 1 79.88 115 GLY B C 1
ATOM 2027 O O . GLY B 1 115 ? 13.008 -12.055 13.93 1 79.88 115 GLY B O 1
ATOM 2028 N N . VAL B 1 116 ? 12.133 -11.438 12.062 1 85.38 116 VAL B N 1
ATOM 2029 C CA . VAL B 1 116 ? 11.414 -12.695 11.93 1 85.38 116 VAL B CA 1
ATOM 2030 C C . VAL B 1 116 ? 12.133 -13.602 10.938 1 85.38 116 VAL B C 1
ATOM 2032 O O . VAL B 1 116 ? 12.406 -13.203 9.805 1 85.38 116 VAL B O 1
ATOM 2035 N N . ASN B 1 117 ? 12.43 -14.844 11.391 1 89.5 117 ASN B N 1
ATOM 2036 C CA . ASN B 1 117 ? 13.047 -15.805 10.484 1 89.5 117 ASN B CA 1
ATOM 2037 C C . ASN B 1 117 ? 12.07 -16.25 9.398 1 89.5 117 ASN B C 1
ATOM 2039 O O . ASN B 1 117 ? 10.875 -16.375 9.656 1 89.5 117 ASN B O 1
ATOM 2043 N N . ASN B 1 118 ? 12.586 -16.547 8.258 1 89.94 118 ASN B N 1
ATOM 2044 C CA . ASN B 1 118 ? 11.758 -16.953 7.125 1 89.94 118 ASN B CA 1
ATOM 2045 C C . ASN B 1 118 ? 10.82 -18.094 7.5 1 89.94 118 ASN B C 1
ATOM 2047 O O . ASN B 1 118 ? 9.656 -18.109 7.102 1 89.94 118 ASN B O 1
ATOM 2051 N N . HIS B 1 119 ? 11.375 -19.031 8.312 1 90.31 119 HIS B N 1
ATOM 2052 C CA . HIS B 1 119 ? 10.586 -20.219 8.633 1 90.31 119 HIS B CA 1
ATOM 2053 C C . HIS B 1 119 ? 9.469 -19.891 9.617 1 90.31 119 HIS B C 1
ATOM 2055 O O . HIS B 1 119 ? 8.562 -20.688 9.82 1 90.31 119 HIS B O 1
ATOM 2061 N N . GLU B 1 120 ? 9.547 -18.703 10.164 1 92.31 120 GLU B N 1
ATOM 2062 C CA . GLU B 1 120 ? 8.562 -18.328 11.18 1 92.31 120 GLU B CA 1
ATOM 2063 C C . GLU B 1 120 ? 7.527 -17.359 10.609 1 92.31 120 GLU B C 1
ATOM 2065 O O . GLU B 1 120 ? 6.547 -17.031 11.281 1 92.31 120 GLU B O 1
ATOM 2070 N N . VAL B 1 121 ? 7.66 -16.969 9.391 1 89.12 121 VAL B N 1
ATOM 2071 C CA . VAL B 1 121 ? 6.828 -15.914 8.82 1 89.12 121 VAL B CA 1
ATOM 2072 C C . VAL B 1 121 ? 5.375 -16.375 8.758 1 89.12 121 VAL B C 1
ATOM 2074 O O . VAL B 1 121 ? 4.465 -15.633 9.133 1 89.12 121 VAL B O 1
ATOM 2077 N N . LEU B 1 122 ? 5.203 -17.641 8.273 1 87.56 122 LEU B N 1
ATOM 2078 C CA . LEU B 1 122 ? 3.832 -18.125 8.18 1 87.56 122 LEU B CA 1
ATOM 2079 C C . LEU B 1 122 ? 3.152 -18.094 9.547 1 87.56 122 LEU B C 1
ATOM 2081 O O . LEU B 1 122 ? 2.047 -17.562 9.68 1 87.56 122 LEU B O 1
ATOM 2085 N N . GLN B 1 123 ? 3.855 -18.641 10.523 1 88.06 123 GLN B N 1
ATOM 2086 C CA . GLN B 1 123 ? 3.299 -18.656 11.875 1 88.06 123 GLN B CA 1
ATOM 2087 C C . GLN B 1 123 ? 3.064 -17.234 12.383 1 88.06 123 GLN B C 1
ATOM 2089 O O . GLN B 1 123 ? 2.049 -16.969 13.023 1 88.06 123 GLN B O 1
ATOM 2094 N N . TYR B 1 124 ? 4.012 -16.453 12.078 1 83.81 124 TYR B N 1
ATOM 2095 C CA . TYR B 1 124 ? 3.926 -15.047 12.445 1 83.81 124 TYR B CA 1
ATOM 2096 C C . TYR B 1 124 ? 2.666 -14.406 11.875 1 83.81 124 TYR B C 1
ATOM 2098 O O . TYR B 1 124 ? 1.942 -13.703 12.586 1 83.81 124 TYR B O 1
ATOM 2106 N N . LEU B 1 125 ? 2.367 -14.766 10.656 1 80.88 125 LEU B N 1
ATOM 2107 C CA . LEU B 1 125 ? 1.206 -14.219 9.961 1 80.88 125 LEU B CA 1
ATOM 2108 C C . LEU B 1 125 ? -0.083 -14.844 10.484 1 80.88 125 LEU B C 1
ATOM 2110 O O . LEU B 1 125 ? -1.093 -14.156 10.641 1 80.88 125 LEU B O 1
ATOM 2114 N N . LEU B 1 126 ? -0.04 -16.078 10.766 1 80.94 126 LEU B N 1
ATOM 2115 C CA . LEU B 1 126 ? -1.218 -16.797 11.25 1 80.94 126 LEU B CA 1
ATOM 2116 C C . LEU B 1 126 ? -1.612 -16.312 12.641 1 80.94 126 LEU B C 1
ATOM 2118 O O . LEU B 1 126 ? -2.785 -16.375 13.016 1 80.94 126 LEU B O 1
ATOM 2122 N N . GLU B 1 127 ? -0.568 -15.805 13.352 1 78.19 127 GLU B N 1
ATOM 2123 C CA . GLU B 1 127 ? -0.821 -15.266 14.688 1 78.19 127 GLU B CA 1
ATOM 2124 C C . GLU B 1 127 ? -1.41 -13.859 14.609 1 78.19 127 GLU B C 1
ATOM 2126 O O . GLU B 1 127 ? -1.722 -13.25 15.633 1 78.19 127 GLU B O 1
ATOM 2131 N N . GLY B 1 128 ? -1.442 -13.391 13.422 1 70.75 128 GLY B N 1
ATOM 2132 C CA . GLY B 1 128 ? -2.119 -12.109 13.242 1 70.75 128 GLY B CA 1
ATOM 2133 C C . GLY B 1 128 ? -1.162 -10.945 13.062 1 70.75 128 GLY B C 1
ATOM 2134 O O . GLY B 1 128 ? -1.591 -9.805 12.875 1 70.75 128 GLY B O 1
ATOM 2135 N N . ASN B 1 129 ? 0.242 -11.406 13.086 1 68.81 129 ASN B N 1
ATOM 2136 C CA . ASN B 1 129 ? 1.237 -10.352 12.898 1 68.81 129 ASN B CA 1
ATOM 2137 C C . ASN B 1 129 ? 1.324 -9.914 11.445 1 68.81 129 ASN B C 1
ATOM 2139 O O . ASN B 1 129 ? 0.997 -10.68 10.531 1 68.81 129 ASN B O 1
ATOM 2143 N N . ARG B 1 130 ? 1.747 -8.547 11.203 1 69.81 130 ARG B N 1
ATOM 2144 C CA . ARG B 1 130 ? 1.924 -7.969 9.875 1 69.81 130 ARG B CA 1
ATOM 2145 C C . ARG B 1 130 ? 3.088 -6.984 9.852 1 69.81 130 ARG B C 1
ATOM 2147 O O . ARG B 1 130 ? 3.748 -6.777 10.875 1 69.81 130 ARG B O 1
ATOM 2154 N N . LEU B 1 131 ? 3.705 -6.523 8.5 1 65.94 131 LEU B N 1
ATOM 2155 C CA . LEU B 1 131 ? 4.82 -5.598 8.336 1 65.94 131 LEU B CA 1
ATOM 2156 C C . LEU B 1 131 ? 4.637 -4.367 9.227 1 65.94 131 LEU B C 1
ATOM 2158 O O . LEU B 1 131 ? 3.531 -3.838 9.336 1 65.94 131 LEU B O 1
ATOM 2162 N N . ASN B 1 132 ? 5.992 -4.27 9.945 1 51.34 132 ASN B N 1
ATOM 2163 C CA . ASN B 1 132 ? 6.055 -3.113 10.836 1 51.34 132 ASN B CA 1
ATOM 2164 C C . ASN B 1 132 ? 6.289 -1.821 10.062 1 51.34 132 ASN B C 1
ATOM 2166 O O . ASN B 1 132 ? 6.727 -1.854 8.906 1 51.34 132 ASN B O 1
ATOM 2170 N N . ARG B 1 133 ? 6.02 -0.585 10.594 1 42.25 133 ARG B N 1
ATOM 2171 C CA . ARG B 1 133 ? 6.406 0.721 10.07 1 42.25 133 ARG B CA 1
ATOM 2172 C C . ARG B 1 133 ? 7.918 0.807 9.875 1 42.25 133 ARG B C 1
ATOM 2174 O O . ARG B 1 133 ? 8.68 0.21 10.633 1 42.25 133 ARG B O 1
ATOM 2181 N N . PRO B 1 134 ? 8.391 1.372 8.617 1 38.06 134 PRO B N 1
ATOM 2182 C CA . PRO B 1 134 ? 9.828 1.642 8.523 1 38.06 134 PRO B CA 1
ATOM 2183 C C . PRO B 1 134 ? 10.359 2.465 9.695 1 38.06 134 PRO B C 1
ATOM 2185 O O . PRO B 1 134 ? 9.641 3.303 10.234 1 38.06 134 PRO B O 1
ATOM 2188 N N . SER B 1 135 ? 11.156 1.998 10.484 1 33.28 135 SER B N 1
ATOM 2189 C CA . SER B 1 135 ? 11.812 2.68 11.594 1 33.28 135 SER B CA 1
ATOM 2190 C C . SER B 1 135 ? 12.414 4.008 11.148 1 33.28 135 SER B C 1
ATOM 2192 O O . SER B 1 135 ? 12.523 4.945 11.945 1 33.28 135 SER B O 1
ATOM 2194 N N . ASP B 1 136 ? 13.141 4.031 9.992 1 32.69 136 ASP B N 1
ATOM 2195 C CA . ASP B 1 136 ? 14.195 5.031 9.875 1 32.69 136 ASP B CA 1
ATOM 2196 C C . ASP B 1 136 ? 13.609 6.43 9.719 1 32.69 136 ASP B C 1
ATOM 2198 O O . ASP B 1 136 ? 14.258 7.32 9.156 1 32.69 136 ASP B O 1
ATOM 2202 N N . CYS B 1 137 ? 12.336 6.75 9.68 1 32.62 137 CYS B N 1
ATOM 2203 C CA . CYS B 1 137 ? 12.312 8.211 9.641 1 32.62 137 CYS B CA 1
ATOM 2204 C C . CYS B 1 137 ? 13.008 8.805 10.859 1 32.62 137 CYS B C 1
ATOM 2206 O O . CYS B 1 137 ? 12.484 8.734 11.969 1 32.62 137 CYS B O 1
ATOM 2208 N N . ALA B 1 138 ? 14.258 8.633 11 1 28.41 138 ALA B N 1
ATOM 2209 C CA . ALA B 1 138 ? 15.258 9.023 12 1 28.41 138 ALA B CA 1
ATOM 2210 C C . ALA B 1 138 ? 15.008 10.445 12.5 1 28.41 138 ALA B C 1
ATOM 2212 O O . ALA B 1 138 ? 14.469 11.281 11.766 1 28.41 138 ALA B O 1
ATOM 2213 N N . GLN B 1 139 ? 15.234 10.648 13.828 1 27.28 139 GLN B N 1
ATOM 2214 C CA . GLN B 1 139 ? 15.555 11.711 14.773 1 27.28 139 GLN B CA 1
ATOM 2215 C C . GLN B 1 139 ? 16.594 12.672 14.188 1 27.28 139 GLN B C 1
ATOM 2217 O O . GLN B 1 139 ? 16.922 13.688 14.805 1 27.28 139 GLN B O 1
ATOM 2222 N N . ASP B 1 140 ? 17.375 12.133 13.086 1 24.14 140 ASP B N 1
ATOM 2223 C CA . ASP B 1 140 ? 18.547 12.977 13.203 1 24.14 140 ASP B CA 1
ATOM 2224 C C . ASP B 1 140 ? 18.219 14.445 12.945 1 24.14 140 ASP B C 1
ATOM 2226 O O . ASP B 1 140 ? 19.109 15.289 12.883 1 24.14 140 ASP B O 1
ATOM 2230 N N . VAL B 1 141 ? 16.969 14.867 13.023 1 22.52 141 VAL B N 1
ATOM 2231 C CA . VAL B 1 141 ? 17.391 16.234 13.32 1 22.52 141 VAL B CA 1
ATOM 2232 C C . VAL B 1 141 ? 17.781 16.344 14.789 1 22.52 141 VAL B C 1
ATOM 2234 O O . VAL B 1 141 ? 17.141 15.742 15.664 1 22.52 141 VAL B O 1
#

Solvent-accessible surface area (backbone atoms only — not comparable to full-atom values): 16336 Å² total; per-residue (Å²): 133,88,71,73,71,74,77,46,46,33,54,55,30,50,53,52,28,50,51,29,49,54,50,25,51,34,34,73,69,41,35,24,46,80,59,56,38,62,90,30,49,43,69,81,48,98,86,38,71,43,87,42,74,64,82,66,38,40,54,52,75,57,69,67,70,67,58,81,62,64,94,65,90,68,67,60,79,36,52,28,68,57,32,72,76,65,57,46,71,40,44,57,35,41,52,42,8,47,53,49,27,50,48,23,59,76,31,73,62,48,69,70,44,75,94,56,51,76,88,42,44,63,59,41,41,73,72,50,48,40,54,43,63,53,74,69,79,64,66,78,114,133,87,72,74,71,74,77,47,49,32,53,55,29,50,52,52,28,49,51,29,51,54,49,25,53,34,34,73,69,40,36,24,45,81,60,57,39,64,91,30,51,43,72,81,48,98,87,38,72,44,85,43,75,63,82,64,39,38,53,49,77,56,69,66,70,67,59,81,62,63,93,63,87,70,69,61,78,36,52,28,67,57,33,71,75,66,58,45,70,39,46,57,37,40,52,43,7,46,53,49,25,49,48,23,60,76,32,73,64,49,68,70,44,74,93,57,53,75,90,45,43,62,59,41,41,74,72,49,48,38,54,42,64,52,73,71,82,63,64,83,116

Nearest PDB structures (foldseek):
  6v6q-assembly1_B  TM=8.730E-01  e=1.004E-13  Homo sapiens
  5fm3-assembly1_A  TM=8.759E-01  e=6.542E-14  Homo sapiens
  8hv5-assembly1_A  TM=8.971E-01  e=2.564E-12  Homo sapiens
  8hv3-assembly1_A  TM=9.097E-01  e=4.725E-12  Homo sapiens
  5hg7-assembly1_A  TM=8.569E-01  e=2.269E-12  Homo sapiens

Organism: Ixodes scapularis (NCBI:txid6945)

Foldseek 3Di:
DPCPPPQDPVQLVLLLVQVVVQLVVCVVVQKFQQQDAPVQWDDPDSRDIDGHDSPVIDRLPPPPLPPPPDPDDRPLLLFDLCCVPPVHTGSVRVVSSSVVRSQCSQLVHDDFPPPDDSVCNSVCVVVVHGGDHNPPPPPPD/DPCPPPQDPVQLVLQLVQVVVVLVVCVVVQKFQQQDAPVQWDDPDSRDIDGHDSPVIDRLPPPPLPPPPDPDDRPLLLFDLCCVPPVHTGSVRVVSSSVVRSQCSQLVHDDFPPPDDSVCNSVCVVVVHGGDHNPPVDPPD

Radius of gyration: 18.75 Å; Cα contacts (8 Å, |Δi|>4): 424; chains: 2; bounding box: 58×54×42 Å

InterPro domains:
  IPR000719 Protein kinase domain [PS50011] (1-141)
  IPR001245 Serine-threonine/tyrosine-protein kinase, catalytic domain [PF07714] (6-141)
  IPR001245 Serine-threonine/tyrosine-protein kinase, catalytic domain [PR00109] (25-43)
  IPR001245 Serine-threonine/tyrosine-protein kinase, catalytic domain [PR00109] (74-84)
  IPR001245 Serine-threonine/tyrosine-protein kinase, catalytic domain [PR00109] (93-115)
  IPR008266 Tyrosine-protein kinase, active site [PS00109] (31-43)
  IPR011009 Protein kinase-like domain superfamily [SSF56112] (6-139)
  IPR020635 Tyrosine-protein kinase, catalytic domain [SM00219] (4-141)
  IPR050122 Receptor Tyrosine Kinase [PTHR24416] (7-141)

Secondary structure (DSSP, 8-state):
--------HHHHHHHHHHHHHHHHHHHHTTEE-S---GGGEEESSSS-EEE---TT-EETT--S-----SSS---GGG--HHHHHH----HHHHHHHHHHHHHHHHTTSPPSSTT--HHHHHHHHHTT--PPPPS-S-TT-/--------HHHHHHHHHHHHHHHHHHHHTTEE-S---GGGEEESSSS-EEE---TT-EETT--------SSS---GGG--HHHHHH----HHHHHHHHHHHHHHHHTTSPPSSTT--GGGHHHHHHTT--PPP-S-S----

pLDDT: mean 78.59, std 20.05, range [22.05, 96.75]